Protein AF-A0A6A5U238-F1 (afdb_monomer_lite)

Radius of gyration: 34.58 Å; chains: 1; bounding box: 84×67×89 Å

Secondary structure (DSSP, 8-state):
--PPP------TTPPPHHHHHHHHHHHHHHHHHHHHHHHHHHHHT-SSSPPPHHHHHHHHHHHHHHHHHHHHHHHT-HHHHHHHHH----PPTT---S-TTTHHHHHHHT--SPPHHHHHHHHHHHHHHTTTS---GGG-----------------------S-------S---HHHHHHHHHHHHHHHHHHHHHHHHHHS-----------------------------------------HHHHHHHHHH----PPP------

Structure (mmCIF, N/CA/C/O backbone):
data_AF-A0A6A5U238-F1
#
_entry.id   AF-A0A6A5U238-F1
#
loop_
_atom_site.group_PDB
_atom_site.id
_atom_site.type_symbol
_atom_site.label_atom_id
_atom_site.label_alt_id
_atom_site.label_comp_id
_atom_site.label_asym_id
_atom_site.label_entity_id
_atom_site.label_seq_id
_atom_site.pdbx_PDB_ins_code
_atom_site.Cartn_x
_atom_site.Cartn_y
_atom_site.Cartn_z
_atom_site.occupancy
_atom_site.B_iso_or_equiv
_atom_site.auth_seq_id
_atom_site.auth_comp_id
_atom_site.auth_asym_id
_atom_site.auth_atom_id
_atom_site.pdbx_PDB_model_num
ATOM 1 N N . MET A 1 1 ? 6.730 37.468 -34.279 1.00 42.28 1 MET A N 1
ATOM 2 C CA . MET A 1 1 ? 5.695 36.452 -34.565 1.00 42.28 1 MET A CA 1
ATOM 3 C C . MET A 1 1 ? 6.322 35.083 -34.353 1.00 42.28 1 MET A C 1
ATOM 5 O O . MET A 1 1 ? 6.936 34.556 -35.268 1.00 42.28 1 MET A O 1
ATOM 9 N N . ASN A 1 2 ? 6.255 34.566 -33.124 1.00 46.12 2 ASN A N 1
ATOM 10 C CA . ASN A 1 2 ? 6.709 33.212 -32.808 1.00 46.12 2 ASN A CA 1
ATOM 11 C C . ASN A 1 2 ? 5.542 32.264 -33.075 1.00 46.12 2 ASN A C 1
ATOM 13 O O . ASN A 1 2 ? 4.503 32.379 -32.430 1.00 46.12 2 ASN A O 1
ATOM 17 N N . GLN A 1 3 ? 5.694 31.388 -34.065 1.00 48.47 3 GLN A N 1
ATOM 18 C CA . GLN A 1 3 ? 4.736 30.313 -34.294 1.00 48.47 3 GLN A CA 1
ATOM 19 C C . GLN A 1 3 ? 4.764 29.354 -33.093 1.00 48.47 3 GLN A C 1
ATOM 21 O O . GLN A 1 3 ? 5.858 29.010 -32.634 1.00 48.47 3 GLN A O 1
ATOM 26 N N . PRO A 1 4 ? 3.605 28.908 -32.580 1.00 53.59 4 PRO A N 1
ATOM 27 C CA . PRO A 1 4 ? 3.567 27.829 -31.607 1.00 53.59 4 PRO A CA 1
ATOM 28 C C . PRO A 1 4 ? 4.095 26.558 -32.277 1.00 53.59 4 PRO A C 1
ATOM 30 O O . PRO A 1 4 ? 3.597 26.137 -33.323 1.00 53.59 4 PRO A O 1
ATOM 33 N N . GLN A 1 5 ? 5.150 25.986 -31.696 1.00 47.56 5 GLN A N 1
ATOM 34 C CA . GLN A 1 5 ? 5.723 24.723 -32.136 1.00 47.56 5 GLN A CA 1
ATOM 35 C C . GLN A 1 5 ? 4.645 23.642 -32.146 1.00 47.56 5 GLN A C 1
ATOM 37 O O . GLN A 1 5 ? 3.995 23.351 -31.145 1.00 47.56 5 GLN A O 1
ATOM 42 N N . ASN A 1 6 ? 4.490 23.086 -33.339 1.00 47.25 6 ASN A N 1
ATOM 43 C CA . ASN A 1 6 ? 3.629 21.986 -33.711 1.00 47.25 6 ASN A CA 1
ATOM 44 C C . ASN A 1 6 ? 3.835 20.816 -32.732 1.00 47.25 6 ASN A C 1
ATOM 46 O O . ASN A 1 6 ? 4.906 20.203 -32.719 1.00 47.25 6 ASN A O 1
ATOM 50 N N . GLN A 1 7 ? 2.840 20.535 -31.884 1.00 51.38 7 GLN A N 1
ATOM 51 C CA . GLN A 1 7 ? 2.850 19.345 -31.039 1.00 51.38 7 GLN A CA 1
ATOM 52 C C . GLN A 1 7 ? 2.818 18.123 -31.954 1.00 51.38 7 GLN A C 1
ATOM 54 O O . GLN A 1 7 ? 1.838 17.868 -32.654 1.00 51.38 7 GLN A O 1
ATOM 59 N N . VAL A 1 8 ? 3.925 17.386 -31.971 1.00 50.47 8 VAL A N 1
ATOM 60 C CA . VAL A 1 8 ? 4.017 16.070 -32.596 1.00 50.47 8 VAL A CA 1
ATOM 61 C C . VAL A 1 8 ? 2.908 15.225 -31.978 1.00 50.47 8 VAL A C 1
ATOM 63 O O . VAL A 1 8 ? 2.943 14.953 -30.779 1.00 50.47 8 VAL A O 1
ATOM 66 N N . SER A 1 9 ? 1.891 14.877 -32.769 1.00 49.50 9 SER A N 1
ATOM 67 C CA . SER A 1 9 ? 0.864 13.927 -32.345 1.00 49.50 9 SER A CA 1
ATOM 68 C C . SER A 1 9 ? 1.577 12.646 -31.934 1.00 49.50 9 SER A C 1
ATOM 70 O O . SER A 1 9 ? 2.176 11.974 -32.776 1.00 49.50 9 SER A O 1
ATOM 72 N N . ALA A 1 10 ? 1.578 12.363 -30.631 1.00 49.25 10 ALA A N 1
ATOM 73 C CA . ALA A 1 10 ? 2.108 11.129 -30.085 1.00 49.25 10 ALA A CA 1
ATOM 74 C C . ALA A 1 10 ? 1.440 9.966 -30.825 1.00 49.25 10 ALA A C 1
ATOM 76 O O . ALA A 1 10 ? 0.214 9.932 -30.965 1.00 49.25 10 ALA A O 1
ATOM 77 N N . MET A 1 11 ? 2.243 9.042 -31.355 1.00 54.31 11 MET A N 1
ATOM 78 C CA . MET A 1 11 ? 1.698 7.811 -31.913 1.00 54.31 11 MET A CA 1
ATOM 79 C C . MET A 1 11 ? 0.857 7.123 -30.835 1.00 54.31 11 MET A C 1
ATOM 81 O O . MET A 1 11 ? 1.247 7.108 -29.667 1.00 54.31 11 MET A O 1
ATOM 85 N N . ALA A 1 12 ? -0.300 6.584 -31.224 1.00 50.88 12 ALA A N 1
ATOM 86 C CA . ALA A 1 12 ? -1.200 5.881 -30.320 1.00 50.88 12 ALA A CA 1
ATOM 87 C C . ALA A 1 12 ? -0.414 4.833 -29.509 1.00 50.88 12 ALA A C 1
ATOM 89 O O . ALA A 1 12 ? 0.090 3.861 -30.069 1.00 50.88 12 ALA A O 1
ATOM 90 N N . GLY A 1 13 ? -0.270 5.073 -28.202 1.00 65.31 13 GLY A N 1
ATOM 91 C CA . GLY A 1 13 ? 0.444 4.194 -27.272 1.00 65.31 13 GLY A CA 1
ATOM 92 C C . GLY A 1 13 ? 1.791 4.702 -26.745 1.00 65.31 13 GLY A C 1
ATOM 93 O O . GLY A 1 13 ? 2.364 4.028 -25.890 1.00 65.31 13 GLY A O 1
ATOM 94 N N . GLN A 1 14 ? 2.301 5.856 -27.191 1.00 76.94 14 GLN A N 1
ATOM 95 C CA . GLN A 1 14 ? 3.524 6.437 -26.629 1.00 76.94 14 GLN A CA 1
ATOM 96 C C . GLN A 1 14 ? 3.204 7.377 -25.460 1.00 76.94 14 GLN A C 1
ATOM 98 O O . GLN A 1 14 ? 2.502 8.370 -25.633 1.00 76.94 14 GLN A O 1
ATOM 103 N N . LEU A 1 15 ? 3.741 7.049 -24.282 1.00 83.69 15 LEU A N 1
ATOM 104 C CA . LEU A 1 15 ? 3.552 7.827 -23.058 1.00 83.69 15 LEU A CA 1
ATOM 105 C C . LEU A 1 15 ? 4.111 9.247 -23.212 1.00 83.69 15 LEU A C 1
ATOM 107 O O . LEU A 1 15 ? 5.228 9.439 -23.706 1.00 83.69 15 LEU A O 1
ATOM 111 N N . GLY A 1 16 ? 3.349 10.237 -22.758 1.00 90.00 16 GLY A N 1
ATOM 112 C CA . GLY A 1 16 ? 3.773 11.630 -22.707 1.00 90.00 16 GLY A CA 1
ATOM 113 C C . GLY A 1 16 ? 4.894 11.864 -21.681 1.00 90.00 16 GLY A C 1
ATOM 114 O O . GLY A 1 16 ? 5.069 11.085 -20.741 1.00 90.00 16 GLY A O 1
ATOM 115 N N . PRO A 1 17 ? 5.655 12.970 -21.792 1.00 92.44 17 PRO A N 1
ATOM 116 C CA . PRO A 1 17 ? 6.737 13.280 -20.851 1.00 92.44 17 PRO A CA 1
ATOM 117 C C . PRO A 1 17 ? 6.238 13.448 -19.406 1.00 92.44 17 PRO A C 1
ATOM 119 O O . PRO A 1 17 ? 6.949 13.105 -18.463 1.00 92.44 17 PRO A O 1
ATOM 122 N N . VAL A 1 18 ? 5.004 13.932 -19.233 1.00 91.69 18 VAL A N 1
ATOM 123 C CA . VAL A 1 18 ? 4.360 14.098 -17.921 1.00 91.69 18 VAL A CA 1
ATOM 124 C C . VAL A 1 18 ? 4.043 12.739 -17.290 1.00 91.69 18 VAL A C 1
ATOM 126 O O . VAL A 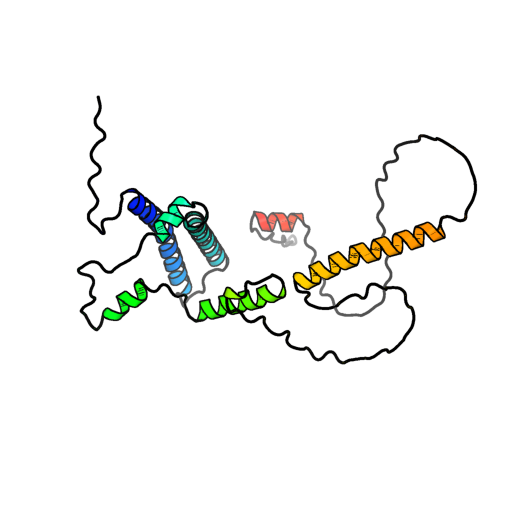1 18 ? 4.402 12.500 -16.141 1.00 91.69 18 VAL A O 1
ATOM 129 N N . GLU A 1 19 ? 3.459 11.818 -18.059 1.00 93.00 19 GLU A N 1
ATOM 130 C CA . GLU A 1 19 ? 3.158 10.446 -17.624 1.00 93.00 19 GLU A CA 1
ATOM 131 C C . GLU A 1 19 ? 4.432 9.692 -17.229 1.00 93.00 19 GLU A C 1
ATOM 133 O O . GLU A 1 19 ? 4.489 9.054 -16.179 1.00 93.00 19 GLU A O 1
ATOM 138 N N . ILE A 1 20 ? 5.494 9.818 -18.032 1.00 93.94 20 ILE A N 1
ATOM 139 C CA . ILE A 1 20 ? 6.802 9.216 -17.741 1.00 93.94 20 ILE A CA 1
ATOM 140 C C . ILE A 1 20 ? 7.392 9.791 -16.448 1.00 93.94 20 ILE A C 1
ATOM 142 O O . ILE A 1 20 ? 7.951 9.047 -15.640 1.00 93.94 20 ILE A O 1
ATOM 146 N N . SER A 1 21 ? 7.275 11.103 -16.234 1.00 94.88 21 SER A N 1
ATOM 147 C CA . SER A 1 21 ? 7.730 11.751 -15.001 1.00 94.88 21 SER A CA 1
ATOM 148 C C . SER A 1 21 ? 6.978 11.220 -13.776 1.00 94.88 21 SER A C 1
ATOM 150 O O . SER A 1 21 ? 7.610 10.822 -12.796 1.00 94.88 21 SER A O 1
ATOM 152 N N . ALA A 1 22 ? 5.648 11.113 -13.859 1.00 94.25 22 ALA A N 1
ATOM 153 C CA . ALA A 1 22 ? 4.812 10.562 -12.793 1.00 94.25 22 ALA A CA 1
ATOM 154 C C . ALA A 1 22 ? 5.166 9.095 -12.481 1.00 94.25 22 ALA A C 1
ATOM 156 O O . ALA A 1 22 ? 5.361 8.730 -11.320 1.00 94.25 22 ALA A O 1
ATOM 157 N N . LEU A 1 23 ? 5.351 8.259 -13.510 1.00 93.88 23 LEU A N 1
ATOM 158 C CA . LEU A 1 23 ? 5.793 6.869 -13.345 1.00 93.88 23 LEU A CA 1
ATOM 159 C C . LEU A 1 23 ? 7.188 6.769 -12.712 1.00 93.88 23 LEU A C 1
ATOM 161 O O . LEU A 1 23 ? 7.422 5.907 -11.865 1.00 93.88 23 LEU A O 1
ATOM 165 N N . ASN A 1 24 ? 8.118 7.654 -13.079 1.00 95.44 24 ASN A N 1
ATOM 166 C CA . ASN A 1 24 ? 9.446 7.698 -12.466 1.00 95.44 24 ASN A CA 1
ATOM 167 C C . ASN A 1 24 ? 9.399 8.164 -11.004 1.00 95.44 24 ASN A C 1
ATOM 169 O O . ASN A 1 24 ? 10.155 7.641 -10.185 1.00 95.44 24 ASN A O 1
ATOM 173 N N . ALA A 1 25 ? 8.502 9.091 -10.660 1.00 94.69 25 ALA A N 1
ATOM 174 C CA . ALA A 1 25 ? 8.269 9.510 -9.279 1.00 94.69 25 ALA A CA 1
ATOM 175 C C . ALA A 1 25 ? 7.698 8.367 -8.423 1.00 94.69 25 ALA A C 1
ATOM 177 O O .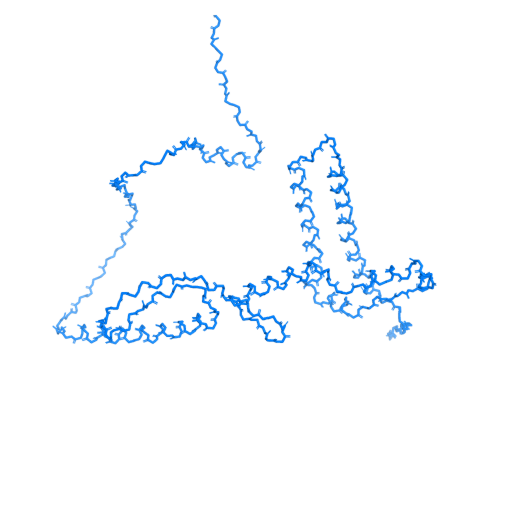 ALA A 1 25 ? 8.125 8.171 -7.286 1.00 94.69 25 ALA A O 1
ATOM 178 N N . LEU A 1 26 ? 6.791 7.558 -8.978 1.00 95.00 26 LEU A N 1
ATOM 179 C CA . LEU A 1 26 ? 6.298 6.358 -8.303 1.00 95.00 26 LEU A CA 1
ATOM 180 C C . LEU A 1 26 ? 7.413 5.312 -8.145 1.00 95.00 26 LEU A C 1
ATOM 182 O O . LEU A 1 26 ? 7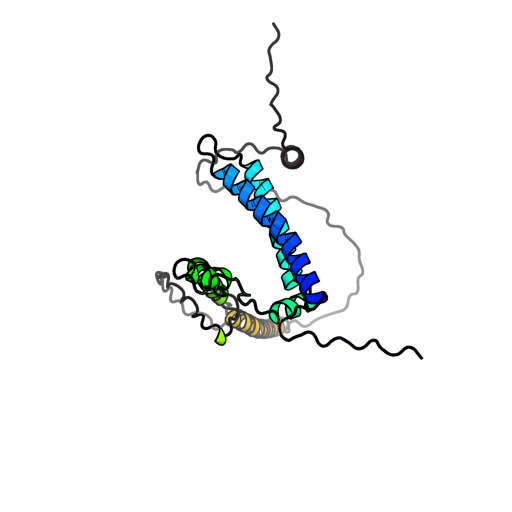.629 4.774 -7.057 1.00 95.00 26 LEU A O 1
ATOM 186 N N . ARG A 1 27 ? 8.183 5.063 -9.210 1.00 95.75 27 ARG A N 1
ATOM 187 C CA . ARG A 1 27 ? 9.309 4.118 -9.201 1.00 95.75 27 ARG A CA 1
ATOM 188 C C . ARG A 1 27 ? 10.371 4.482 -8.163 1.00 95.75 27 ARG A C 1
ATOM 190 O O . ARG A 1 27 ? 10.878 3.588 -7.485 1.00 95.75 27 ARG A O 1
ATOM 197 N N . SER A 1 28 ? 10.721 5.762 -8.036 1.00 96.56 28 SER A N 1
ATOM 198 C CA . SER A 1 28 ? 11.746 6.220 -7.089 1.00 96.56 28 SER A CA 1
ATOM 199 C C . SER A 1 28 ? 11.345 6.001 -5.628 1.00 96.56 28 SER A C 1
ATOM 201 O O . SER A 1 28 ? 12.226 5.823 -4.790 1.00 96.56 28 SER A O 1
ATOM 203 N N . LYS A 1 29 ? 10.040 5.935 -5.332 1.00 94.94 29 LYS A N 1
ATOM 204 C CA . LYS A 1 29 ? 9.501 5.603 -4.004 1.00 94.94 29 LYS A CA 1
ATOM 205 C C . LYS A 1 29 ? 9.331 4.097 -3.779 1.00 94.94 29 LYS A C 1
ATOM 207 O O . LYS A 1 29 ? 9.594 3.617 -2.679 1.00 94.94 29 LYS A O 1
ATOM 212 N N . LEU A 1 30 ? 8.948 3.341 -4.812 1.00 96.44 30 LEU A N 1
ATOM 213 C CA . LEU A 1 30 ? 8.779 1.883 -4.725 1.00 96.44 30 LEU A CA 1
ATOM 214 C C . LEU A 1 30 ? 10.106 1.133 -4.547 1.00 96.44 30 LEU A C 1
ATOM 216 O O . LEU A 1 30 ? 10.164 0.159 -3.801 1.00 96.44 30 LEU A O 1
ATOM 220 N N . LEU A 1 31 ? 11.182 1.569 -5.208 1.00 96.50 31 LEU A N 1
ATOM 221 C CA . LEU A 1 31 ? 12.471 0.867 -5.147 1.00 96.50 31 LEU A CA 1
ATOM 222 C C . LEU A 1 31 ? 13.059 0.784 -3.722 1.00 96.50 31 LEU A C 1
ATOM 224 O O . LEU A 1 31 ? 13.423 -0.321 -3.310 1.00 96.50 31 LEU A O 1
ATOM 228 N N . PRO A 1 32 ? 13.124 1.881 -2.939 1.00 96.69 32 PRO A N 1
ATOM 229 C CA . PRO A 1 32 ? 13.537 1.816 -1.539 1.00 96.69 32 PRO A CA 1
ATOM 230 C C . PRO A 1 32 ? 12.677 0.873 -0.695 1.00 96.69 32 PRO A C 1
ATOM 232 O O . PRO A 1 32 ? 13.214 0.156 0.145 1.00 96.69 32 PRO A O 1
ATOM 235 N N . LEU A 1 33 ? 11.360 0.833 -0.936 1.00 97.38 33 LEU A N 1
ATOM 236 C CA . LEU A 1 33 ? 10.447 -0.051 -0.208 1.00 97.38 33 LEU A CA 1
ATOM 237 C C . LEU A 1 33 ? 10.774 -1.524 -0.472 1.00 97.38 33 LEU A C 1
ATOM 239 O O . LEU A 1 33 ? 10.913 -2.299 0.471 1.00 97.38 33 LEU A O 1
ATOM 243 N N . VAL A 1 34 ? 10.966 -1.901 -1.739 1.00 97.00 34 VAL A N 1
ATOM 244 C CA . VAL A 1 34 ? 11.342 -3.274 -2.117 1.00 97.00 34 VAL A CA 1
ATOM 245 C C . VAL A 1 34 ? 12.677 -3.673 -1.490 1.00 97.00 34 VAL A C 1
ATOM 247 O O . VAL A 1 34 ? 12.805 -4.779 -0.959 1.00 97.00 34 VAL A O 1
ATOM 250 N N . TYR A 1 35 ? 13.664 -2.775 -1.514 1.00 97.06 35 TYR A N 1
ATOM 251 C CA . TYR A 1 35 ? 14.960 -3.017 -0.882 1.00 97.06 35 TYR A CA 1
ATOM 252 C C . TYR A 1 35 ? 14.824 -3.235 0.631 1.00 97.06 35 TYR A C 1
ATOM 254 O O . TYR A 1 35 ? 15.370 -4.199 1.168 1.00 97.06 35 TYR A O 1
ATOM 262 N N . GLN A 1 36 ? 14.046 -2.389 1.309 1.00 96.56 36 GLN A N 1
ATOM 263 C CA . GLN A 1 36 ? 13.833 -2.482 2.750 1.00 96.56 36 GLN A CA 1
ATOM 264 C C . GLN A 1 36 ? 13.099 -3.771 3.145 1.00 96.56 36 GLN A C 1
ATOM 266 O O . GLN A 1 36 ? 13.501 -4.435 4.101 1.00 96.56 36 GLN A O 1
ATOM 271 N N . LEU A 1 37 ? 12.073 -4.168 2.385 1.00 96.81 37 LEU A N 1
ATOM 272 C CA . LEU A 1 37 ? 11.351 -5.425 2.598 1.00 96.81 37 LEU A CA 1
ATOM 273 C C . LEU A 1 37 ? 12.248 -6.645 2.370 1.00 96.81 37 LEU A C 1
ATOM 275 O O . LEU A 1 37 ? 12.223 -7.579 3.166 1.00 96.81 37 LEU A O 1
ATOM 279 N N . SER A 1 38 ? 13.088 -6.611 1.334 1.00 96.44 38 SER A N 1
ATOM 280 C CA . SER A 1 38 ? 14.051 -7.682 1.051 1.00 96.44 38 SER A CA 1
ATOM 281 C C . SER A 1 38 ? 15.079 -7.813 2.178 1.00 96.44 38 SER A C 1
ATOM 283 O O . SER A 1 38 ? 15.422 -8.921 2.589 1.00 96.44 38 SER A O 1
ATOM 285 N N . ASN A 1 39 ? 15.546 -6.687 2.725 1.00 94.94 39 ASN A N 1
ATOM 286 C CA . ASN A 1 39 ? 16.446 -6.692 3.873 1.00 94.94 39 ASN A CA 1
ATOM 287 C C . ASN A 1 39 ? 15.769 -7.274 5.125 1.00 94.94 39 ASN A C 1
ATOM 289 O O . ASN A 1 39 ? 16.332 -8.159 5.763 1.00 94.94 39 ASN A O 1
ATOM 293 N N . MET A 1 40 ? 14.537 -6.852 5.435 1.00 94.62 40 MET A N 1
ATOM 294 C CA . MET A 1 40 ? 13.761 -7.418 6.546 1.00 94.62 40 MET A CA 1
ATOM 295 C C . MET A 1 40 ? 13.528 -8.921 6.380 1.00 94.62 40 MET A C 1
ATOM 297 O O . MET A 1 40 ? 13.682 -9.678 7.336 1.00 94.62 40 MET A O 1
ATOM 301 N N . GLN A 1 41 ? 13.187 -9.368 5.171 1.00 95.00 41 GLN A N 1
ATOM 302 C CA . GLN A 1 41 ? 13.007 -10.783 4.870 1.00 95.00 41 GLN A CA 1
ATOM 303 C C . GLN A 1 41 ? 14.295 -11.570 5.129 1.00 95.00 41 GLN A C 1
ATOM 305 O O . GLN A 1 41 ? 14.243 -12.615 5.772 1.00 95.00 41 GLN A O 1
ATOM 310 N N . ASN A 1 42 ? 15.446 -11.060 4.684 1.00 93.81 42 ASN A N 1
ATOM 311 C CA . ASN A 1 42 ? 16.741 -11.701 4.915 1.00 93.81 42 ASN A CA 1
ATOM 312 C C . ASN A 1 42 ? 17.113 -11.748 6.406 1.00 93.81 42 ASN A C 1
ATOM 314 O O . ASN A 1 42 ? 17.643 -12.757 6.869 1.00 93.81 42 ASN A O 1
ATOM 318 N N . GLU A 1 43 ? 16.810 -10.693 7.169 1.00 93.19 43 GLU A N 1
ATOM 319 C CA . GLU A 1 43 ? 17.016 -10.667 8.623 1.00 93.19 43 GLU A CA 1
ATOM 320 C C . GLU A 1 43 ? 16.132 -11.694 9.348 1.00 93.19 43 GLU A C 1
ATOM 322 O O . GLU A 1 43 ? 16.604 -12.388 10.248 1.00 93.19 43 GLU A O 1
ATOM 327 N N . MET A 1 44 ? 14.868 -11.829 8.937 1.00 92.44 44 MET A N 1
ATOM 328 C CA . MET A 1 44 ? 13.915 -12.782 9.520 1.00 92.44 44 MET A CA 1
ATOM 329 C C . MET A 1 44 ? 14.157 -14.229 9.080 1.00 92.44 44 MET A C 1
ATOM 331 O O . MET A 1 44 ? 13.835 -15.154 9.821 1.00 92.44 44 MET A O 1
ATOM 335 N N . ALA A 1 45 ? 14.724 -14.443 7.892 1.00 93.88 45 ALA A N 1
ATOM 336 C CA . ALA A 1 45 ? 15.006 -15.773 7.359 1.00 93.88 45 ALA A CA 1
ATOM 337 C C . ALA A 1 45 ? 16.178 -16.472 8.065 1.00 93.88 45 ALA A C 1
ATOM 339 O O . ALA A 1 45 ? 16.388 -17.663 7.841 1.00 93.88 45 ALA A O 1
ATOM 340 N N . ASN A 1 46 ? 16.950 -15.764 8.898 1.00 92.25 46 ASN A N 1
ATOM 341 C CA . ASN A 1 46 ? 18.076 -16.346 9.617 1.00 92.25 46 ASN A CA 1
ATOM 342 C C . ASN A 1 46 ? 17.588 -17.288 10.741 1.00 92.25 46 ASN A C 1
ATOM 344 O O . ASN A 1 46 ? 17.061 -16.816 11.750 1.00 92.25 46 ASN A O 1
ATOM 348 N N . PRO A 1 47 ? 17.809 -18.613 10.634 1.00 88.56 47 PRO A N 1
ATOM 349 C CA . PRO A 1 47 ? 17.315 -19.570 11.623 1.00 88.56 47 PRO A CA 1
ATOM 350 C C . PRO A 1 47 ? 18.165 -19.605 12.903 1.00 88.56 47 PRO A C 1
ATOM 352 O O . PRO A 1 47 ? 17.753 -20.198 13.896 1.00 88.56 47 PRO A O 1
ATOM 355 N N . VAL A 1 48 ? 19.370 -19.022 12.885 1.00 93.31 48 VAL A N 1
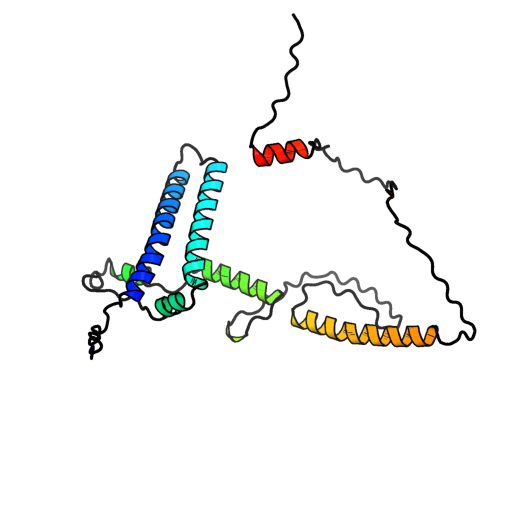ATOM 356 C CA . VAL A 1 48 ? 20.356 -19.158 13.972 1.00 93.31 48 VAL A CA 1
ATOM 357 C C . VAL A 1 48 ? 20.081 -18.182 15.111 1.00 93.31 48 VAL A C 1
ATOM 359 O O . VAL A 1 48 ? 20.329 -18.495 16.275 1.00 93.31 48 VAL A O 1
ATOM 362 N N . LYS A 1 49 ? 19.578 -16.989 14.791 1.00 89.81 49 LYS A N 1
ATOM 363 C CA . LYS A 1 49 ? 19.261 -15.968 15.785 1.00 89.81 49 LYS A CA 1
ATOM 364 C C . LYS A 1 49 ? 18.064 -15.153 15.302 1.00 89.81 49 LYS A C 1
ATOM 366 O O . LYS A 1 49 ? 18.181 -14.532 14.246 1.00 89.81 49 LYS A O 1
ATOM 371 N N . PRO A 1 50 ? 16.957 -15.114 16.065 1.00 90.06 50 PRO A N 1
ATOM 372 C CA . PRO A 1 50 ? 15.836 -14.260 15.712 1.00 90.06 50 PRO A CA 1
ATOM 373 C C . PRO A 1 50 ? 16.283 -12.789 15.691 1.00 90.06 50 PRO A C 1
ATOM 375 O O . PRO A 1 50 ? 17.161 -12.404 16.478 1.00 90.06 50 PRO A O 1
ATOM 378 N N . PRO A 1 51 ? 15.708 -11.965 14.801 1.00 91.62 51 PRO A N 1
ATOM 379 C CA . PRO A 1 51 ? 16.025 -10.548 14.744 1.00 91.62 51 PRO A CA 1
ATOM 380 C C . PRO A 1 51 ? 15.700 -9.862 16.072 1.00 91.62 51 PRO A C 1
ATOM 382 O O . PRO A 1 51 ? 14.747 -10.212 16.769 1.00 91.62 51 PRO A O 1
ATOM 385 N N . ASP A 1 52 ? 16.523 -8.879 16.426 1.00 94.25 52 ASP A N 1
ATOM 386 C CA . ASP A 1 52 ? 16.322 -8.095 17.637 1.00 94.25 52 ASP A CA 1
ATOM 387 C C . ASP A 1 52 ? 15.066 -7.223 17.504 1.00 94.25 52 ASP A C 1
ATOM 389 O O . ASP A 1 52 ? 14.854 -6.589 16.466 1.00 94.25 52 ASP A O 1
ATOM 393 N N . TRP A 1 53 ? 14.241 -7.166 18.550 1.00 93.38 53 TRP A N 1
ATOM 394 C CA . TRP A 1 53 ? 12.954 -6.464 18.507 1.00 93.38 53 TRP A CA 1
ATOM 395 C C . TRP A 1 53 ? 13.096 -4.971 18.141 1.00 93.38 53 TRP A C 1
ATOM 397 O O . TRP A 1 53 ? 12.424 -4.525 17.207 1.00 93.38 53 TRP A O 1
ATOM 407 N N . PRO A 1 54 ? 14.018 -4.197 18.750 1.00 95.94 54 PRO A N 1
ATOM 408 C CA . PRO A 1 54 ? 14.343 -2.843 18.299 1.00 95.94 54 PRO A CA 1
ATOM 409 C C . PRO A 1 54 ? 14.751 -2.731 16.822 1.00 95.94 54 PRO A C 1
ATOM 411 O O . PRO A 1 54 ? 14.498 -1.705 16.188 1.00 95.94 54 PRO A O 1
ATOM 414 N N . SER A 1 55 ? 15.388 -3.757 16.244 1.00 93.25 55 SER A N 1
ATOM 415 C CA . SER A 1 55 ? 15.709 -3.775 14.809 1.00 93.25 55 SER A CA 1
ATOM 416 C C . SER A 1 55 ? 14.439 -3.864 13.968 1.00 93.25 55 SER A C 1
ATOM 418 O O . SER A 1 55 ? 14.239 -3.038 13.078 1.00 93.25 55 SER A O 1
ATOM 420 N N . ILE A 1 56 ? 13.546 -4.796 14.319 1.00 94.75 56 ILE A N 1
ATOM 421 C CA . ILE A 1 56 ? 12.244 -4.986 13.662 1.00 94.75 56 ILE A CA 1
ATOM 422 C C . ILE A 1 56 ? 11.405 -3.710 13.752 1.00 94.75 56 ILE A C 1
ATOM 424 O O . ILE A 1 56 ? 10.814 -3.278 12.765 1.00 94.75 56 ILE A O 1
ATOM 428 N N . GLN A 1 57 ? 11.367 -3.067 14.920 1.00 96.00 57 GLN A N 1
ATOM 429 C CA . GLN A 1 57 ? 10.605 -1.836 15.108 1.00 96.00 57 GLN A CA 1
ATOM 430 C C . GLN A 1 57 ? 11.116 -0.708 14.201 1.00 96.00 57 GLN A C 1
ATOM 432 O O . GLN A 1 57 ? 10.318 -0.030 13.553 1.00 96.00 57 GLN A O 1
ATOM 437 N N . ARG A 1 58 ? 12.440 -0.517 14.113 1.00 96.19 58 ARG A N 1
ATOM 438 C CA . ARG A 1 58 ? 13.040 0.512 13.247 1.00 96.19 58 ARG A CA 1
ATOM 439 C C . ARG A 1 58 ? 12.807 0.228 11.768 1.00 96.19 58 ARG A C 1
ATOM 441 O O . ARG A 1 58 ? 12.456 1.144 11.024 1.00 96.19 58 ARG A O 1
ATOM 448 N N . SER A 1 59 ? 12.979 -1.020 11.341 1.00 95.62 59 SER A N 1
ATOM 449 C CA . SER A 1 59 ? 12.762 -1.401 9.946 1.00 95.62 59 SER A CA 1
ATOM 450 C C . SER A 1 59 ? 11.290 -1.259 9.550 1.00 95.62 59 SER A C 1
ATOM 452 O O . SER A 1 59 ? 11.004 -0.681 8.503 1.00 95.62 59 SER A O 1
ATOM 454 N N . THR A 1 60 ? 10.364 -1.645 10.431 1.00 96.81 60 THR A N 1
ATOM 455 C CA . THR A 1 60 ? 8.915 -1.464 10.246 1.00 96.81 60 THR A CA 1
ATOM 456 C C . THR A 1 60 ? 8.527 0.016 10.188 1.00 96.81 60 THR A C 1
ATOM 458 O O . THR A 1 60 ? 7.776 0.422 9.306 1.00 96.81 60 THR A O 1
ATOM 461 N N . ALA A 1 61 ? 9.069 0.862 11.071 1.00 97.06 61 ALA A N 1
ATOM 462 C CA . ALA A 1 61 ? 8.816 2.305 11.039 1.00 97.06 61 ALA A CA 1
ATOM 463 C C . ALA A 1 61 ? 9.312 2.960 9.734 1.00 97.06 61 ALA A C 1
ATOM 465 O O . ALA A 1 61 ? 8.652 3.848 9.183 1.00 97.06 61 ALA A O 1
ATOM 466 N N . SER A 1 62 ? 10.447 2.491 9.205 1.00 96.50 62 SER A N 1
ATOM 467 C CA . SER A 1 62 ? 10.960 2.924 7.903 1.00 96.50 62 SER A CA 1
ATOM 468 C C . SER A 1 62 ? 10.035 2.500 6.758 1.00 96.50 62 SER A C 1
ATOM 470 O O . SER A 1 62 ? 9.705 3.330 5.911 1.00 96.50 62 SER A O 1
ATOM 472 N N . VAL A 1 63 ? 9.551 1.253 6.769 1.00 97.31 63 VAL A N 1
ATOM 473 C CA . VAL A 1 63 ? 8.561 0.753 5.800 1.00 97.31 63 VAL A CA 1
ATOM 474 C C . VAL A 1 63 ? 7.281 1.585 5.842 1.00 97.31 63 VAL A C 1
ATOM 476 O O . VAL A 1 63 ? 6.828 2.034 4.794 1.00 97.31 63 VAL A O 1
ATOM 479 N N . ASN A 1 64 ? 6.749 1.874 7.031 1.00 97.19 64 ASN A N 1
ATOM 480 C CA . ASN A 1 64 ? 5.553 2.707 7.181 1.00 97.19 64 ASN A CA 1
ATOM 481 C C . ASN A 1 64 ? 5.754 4.097 6.574 1.00 97.19 64 ASN A C 1
ATOM 483 O O . ASN A 1 64 ? 4.916 4.555 5.807 1.00 97.19 64 ASN A O 1
ATOM 487 N N . THR A 1 65 ? 6.897 4.736 6.834 1.00 97.50 65 THR A N 1
ATOM 488 C CA . THR A 1 65 ? 7.224 6.038 6.230 1.00 97.50 65 THR A CA 1
ATOM 489 C C . THR A 1 65 ? 7.225 5.977 4.697 1.00 97.50 65 THR A C 1
ATOM 491 O O . THR A 1 65 ? 6.722 6.887 4.035 1.00 97.50 65 THR A O 1
ATOM 494 N N . LEU A 1 66 ? 7.769 4.904 4.113 1.00 97.12 66 LEU A N 1
ATOM 495 C CA . LEU A 1 66 ? 7.794 4.709 2.661 1.00 97.12 66 LEU A CA 1
ATOM 496 C C . LEU A 1 66 ? 6.395 4.447 2.089 1.00 97.12 66 LEU A C 1
ATOM 498 O O . LEU A 1 66 ? 6.052 5.033 1.064 1.00 97.12 66 LEU A O 1
ATOM 502 N N . ILE A 1 67 ? 5.581 3.628 2.761 1.00 97.00 67 ILE A N 1
ATOM 503 C CA . ILE A 1 67 ? 4.188 3.361 2.375 1.00 97.00 67 ILE A CA 1
ATOM 504 C C . ILE A 1 67 ? 3.382 4.659 2.397 1.00 97.00 67 ILE A C 1
ATOM 506 O O . ILE A 1 67 ? 2.759 4.994 1.393 1.00 97.00 67 ILE A O 1
ATOM 510 N N . THR A 1 68 ? 3.463 5.440 3.477 1.00 96.38 68 THR A N 1
ATOM 511 C CA . THR A 1 68 ? 2.789 6.741 3.568 1.00 96.38 68 THR A CA 1
ATOM 512 C C . THR A 1 68 ? 3.246 7.677 2.451 1.00 96.38 68 THR A C 1
ATOM 514 O O . THR A 1 68 ? 2.424 8.333 1.830 1.00 96.38 68 THR A O 1
ATOM 517 N N . SER A 1 69 ? 4.541 7.706 2.125 1.00 95.75 69 SER A N 1
ATOM 518 C CA . SER A 1 69 ? 5.080 8.528 1.030 1.00 95.75 69 SER A CA 1
ATOM 519 C C . SER A 1 69 ? 4.559 8.126 -0.357 1.00 95.75 69 SER A C 1
ATOM 521 O O . SER A 1 69 ? 4.464 8.968 -1.255 1.00 95.75 69 SER A O 1
ATOM 523 N N . ILE A 1 70 ? 4.265 6.840 -0.563 1.00 95.62 70 ILE A N 1
ATOM 524 C CA . ILE A 1 70 ? 3.629 6.343 -1.788 1.00 95.62 70 ILE A CA 1
ATOM 525 C C . ILE A 1 70 ? 2.149 6.714 -1.783 1.00 95.62 70 ILE A C 1
ATOM 527 O O . ILE A 1 70 ? 1.657 7.210 -2.791 1.00 95.62 70 ILE A O 1
ATOM 531 N N . GLN A 1 71 ? 1.464 6.523 -0.654 1.00 95.06 71 GLN A N 1
ATOM 532 C CA . GLN A 1 71 ? 0.059 6.876 -0.504 1.00 95.06 71 GLN A CA 1
ATOM 533 C C . GLN A 1 71 ? -0.164 8.359 -0.801 1.00 95.06 71 GLN A C 1
ATOM 535 O O . GLN A 1 71 ? -0.961 8.662 -1.676 1.00 95.06 71 GLN A O 1
ATOM 540 N N . THR A 1 72 ? 0.617 9.259 -0.200 1.00 94.75 72 THR A N 1
ATOM 541 C CA . THR A 1 72 ? 0.504 10.704 -0.453 1.00 94.75 72 THR A CA 1
ATOM 542 C C . THR A 1 72 ? 0.712 11.056 -1.927 1.00 94.75 72 THR A C 1
ATOM 544 O O . THR A 1 72 ? -0.015 11.876 -2.473 1.00 94.75 72 THR A O 1
ATOM 547 N N . LEU A 1 73 ? 1.642 10.391 -2.627 1.00 93.44 73 LEU A N 1
ATOM 548 C CA . LEU A 1 73 ? 1.822 10.595 -4.072 1.00 93.44 73 LEU A CA 1
ATOM 549 C C . LEU A 1 73 ? 0.595 10.147 -4.890 1.00 93.44 73 LEU A C 1
ATOM 551 O O . LEU A 1 73 ? 0.308 10.741 -5.930 1.00 93.44 73 LEU A O 1
ATOM 555 N N . LEU A 1 74 ? -0.074 9.078 -4.453 1.00 93.44 74 LEU A N 1
ATOM 556 C CA . LEU A 1 74 ? -1.217 8.480 -5.142 1.00 93.44 74 LEU A CA 1
ATOM 557 C C . LEU A 1 74 ? -2.558 9.136 -4.790 1.00 93.44 74 LEU A C 1
ATOM 559 O O . LEU A 1 74 ? -3.485 8.994 -5.578 1.00 93.44 74 LEU A O 1
ATOM 563 N N . THR A 1 75 ? -2.684 9.789 -3.630 1.00 93.25 75 THR A N 1
ATOM 564 C CA . THR A 1 75 ? -3.959 10.342 -3.141 1.00 93.25 75 THR A CA 1
ATOM 565 C C . THR A 1 75 ? -4.002 11.861 -3.082 1.00 93.25 75 THR A C 1
ATOM 567 O O . THR A 1 75 ? -5.065 12.430 -3.312 1.00 93.25 75 THR A O 1
ATOM 570 N N . ASP A 1 76 ? -2.888 12.526 -2.766 1.00 91.38 76 ASP A N 1
ATOM 571 C CA . ASP A 1 76 ? -2.928 13.950 -2.403 1.00 91.38 76 ASP A CA 1
ATOM 572 C C . ASP A 1 76 ? -2.879 14.864 -3.630 1.00 91.38 76 ASP A C 1
ATOM 574 O O . ASP A 1 76 ? -3.376 15.989 -3.586 1.00 91.38 76 ASP A O 1
ATOM 578 N N . ASP A 1 77 ? -2.305 14.384 -4.736 1.00 89.88 77 ASP A N 1
ATOM 579 C CA . ASP A 1 77 ? -2.273 15.112 -6.000 1.00 89.88 77 ASP A CA 1
ATOM 580 C C . ASP A 1 77 ? -3.369 14.583 -6.957 1.00 89.88 77 ASP A C 1
ATOM 582 O O . ASP A 1 77 ? -3.290 13.463 -7.484 1.00 89.88 77 ASP A O 1
ATOM 586 N N . PRO A 1 78 ? -4.437 15.365 -7.202 1.00 90.81 78 PRO A N 1
ATOM 587 C CA . PRO A 1 78 ? -5.518 14.946 -8.084 1.00 90.81 78 PRO A CA 1
ATOM 588 C C . PRO A 1 78 ? -5.077 14.865 -9.552 1.00 90.81 78 PRO A C 1
ATOM 590 O O . PRO A 1 78 ? -5.725 14.168 -10.337 1.00 90.81 78 PRO A O 1
ATOM 593 N N . GLU A 1 79 ? -4.011 15.561 -9.958 1.00 89.81 79 GLU A N 1
ATOM 594 C CA . GLU A 1 79 ? -3.495 15.493 -11.327 1.00 89.81 79 GLU A CA 1
ATOM 595 C C . GLU A 1 79 ? -2.742 14.184 -11.565 1.00 89.81 79 GLU A C 1
ATOM 597 O O . GLU A 1 79 ? -3.033 13.488 -12.541 1.00 89.81 79 GLU A O 1
ATOM 602 N N . THR A 1 80 ? -1.850 13.783 -10.652 1.00 90.12 80 THR A N 1
ATOM 603 C CA . THR A 1 80 ? -1.166 12.478 -10.737 1.00 90.12 80 THR A CA 1
ATOM 604 C C . THR A 1 80 ? -2.157 11.324 -10.677 1.00 90.12 80 THR A C 1
ATOM 606 O O . THR A 1 80 ? -2.030 10.373 -11.446 1.00 90.12 80 THR A O 1
ATOM 609 N N . THR A 1 81 ? -3.188 11.426 -9.836 1.00 91.62 81 THR A N 1
ATOM 610 C CA . THR A 1 81 ? -4.248 10.414 -9.735 1.00 91.62 81 THR A CA 1
ATOM 611 C C . THR A 1 81 ? -4.975 10.236 -11.067 1.00 91.62 81 THR A C 1
ATOM 613 O O . THR A 1 81 ? -5.158 9.111 -11.535 1.00 91.62 81 THR A O 1
ATOM 616 N N . LYS A 1 82 ? -5.349 11.342 -11.728 1.00 93.19 82 LYS A N 1
ATOM 617 C CA . LYS A 1 82 ? -5.983 11.307 -13.056 1.00 93.19 82 LYS A CA 1
ATOM 618 C C . LYS A 1 82 ? -5.062 10.711 -14.114 1.00 93.19 82 LYS A C 1
ATOM 620 O O . LYS A 1 82 ? -5.534 9.943 -14.948 1.00 93.19 82 LYS A O 1
ATOM 625 N N . ILE A 1 83 ? -3.769 11.036 -14.059 1.00 92.69 83 ILE A N 1
ATOM 626 C CA . ILE A 1 83 ? -2.757 10.450 -14.940 1.00 92.69 83 ILE A CA 1
ATOM 627 C C . ILE A 1 83 ? -2.698 8.934 -14.730 1.00 92.69 83 ILE A C 1
ATOM 629 O O . ILE A 1 83 ? -2.820 8.180 -15.684 1.00 92.69 83 ILE A O 1
ATOM 633 N N . PHE A 1 84 ? -2.574 8.444 -13.496 1.00 92.12 84 PHE A N 1
ATOM 634 C CA . PHE A 1 84 ? -2.521 6.998 -13.257 1.00 92.12 84 PHE A CA 1
ATOM 635 C C . PHE A 1 84 ? -3.825 6.283 -13.627 1.00 92.12 84 PHE A C 1
ATOM 637 O O . PHE A 1 84 ? -3.773 5.157 -14.117 1.00 92.12 84 PHE A O 1
ATOM 644 N N . ALA A 1 85 ? -4.978 6.934 -13.457 1.00 91.38 85 ALA A N 1
ATOM 645 C CA . ALA A 1 85 ? -6.271 6.384 -13.852 1.00 91.38 85 ALA A CA 1
ATOM 646 C C . ALA A 1 85 ? -6.436 6.261 -15.379 1.00 91.38 85 ALA A C 1
ATOM 648 O O . ALA A 1 85 ? -7.089 5.325 -15.844 1.00 91.38 85 ALA A O 1
ATOM 649 N N . SER A 1 86 ? -5.848 7.174 -16.163 1.00 92.06 86 SER A N 1
ATOM 650 C CA . SER A 1 86 ? -5.887 7.113 -17.632 1.00 92.06 86 SER A CA 1
ATOM 651 C C . SER A 1 86 ? -4.880 6.122 -18.221 1.00 92.06 86 SER A C 1
ATOM 653 O O . SER A 1 86 ? -5.038 5.682 -19.361 1.00 92.06 86 SER A O 1
ATOM 655 N N . LEU A 1 87 ? -3.853 5.745 -17.456 1.00 89.94 87 LEU A N 1
ATOM 656 C CA . LEU A 1 87 ? -2.845 4.790 -17.889 1.00 89.94 87 LEU A CA 1
ATOM 657 C C . LEU A 1 87 ? -3.363 3.350 -17.797 1.00 89.94 87 LEU A C 1
ATOM 659 O O . LEU A 1 87 ? -3.867 2.881 -16.776 1.00 89.94 87 LEU A O 1
ATOM 663 N N . HIS A 1 88 ? -3.193 2.605 -18.887 1.00 88.50 88 HIS A N 1
ATOM 664 C CA . HIS A 1 88 ? -3.553 1.194 -18.957 1.00 88.50 88 HIS A CA 1
ATOM 665 C C . HIS A 1 88 ? -2.326 0.369 -19.341 1.00 88.50 88 HIS A C 1
ATOM 667 O O . HIS A 1 88 ? -1.838 0.496 -20.465 1.00 88.50 88 HIS A O 1
ATOM 673 N N . PRO A 1 89 ? -1.802 -0.470 -18.430 1.00 89.12 89 PRO A N 1
ATOM 674 C CA . PRO A 1 89 ? -0.666 -1.315 -18.750 1.00 89.12 89 PRO A CA 1
ATOM 675 C C . PRO A 1 89 ? -1.092 -2.423 -19.719 1.00 89.12 89 PRO A C 1
ATOM 677 O O . PRO A 1 89 ? -2.112 -3.084 -19.523 1.00 89.12 89 PRO A O 1
ATOM 680 N N . TYR A 1 90 ? -0.289 -2.635 -20.759 1.00 86.56 90 TYR A N 1
ATOM 681 C CA . TYR A 1 90 ? -0.449 -3.721 -21.722 1.00 86.56 90 TYR A CA 1
ATOM 682 C C . TYR A 1 90 ? 0.919 -4.352 -22.025 1.00 86.56 90 TYR A C 1
ATOM 684 O O . TYR A 1 90 ? 1.948 -3.677 -21.924 1.00 86.56 90 TYR A O 1
ATOM 692 N N . PRO A 1 91 ? 0.971 -5.648 -22.373 1.00 86.62 91 PRO A N 1
ATOM 693 C CA . PRO A 1 91 ? 2.225 -6.302 -22.723 1.00 86.62 91 PRO A CA 1
ATOM 694 C C . PRO A 1 91 ? 2.763 -5.746 -24.051 1.00 86.62 91 PRO A C 1
ATOM 696 O O . PRO A 1 91 ? 2.069 -5.757 -25.067 1.00 86.62 91 PRO A O 1
ATOM 699 N N . ILE A 1 92 ? 4.013 -5.276 -24.051 1.00 85.06 92 ILE A N 1
ATOM 700 C CA . ILE A 1 92 ? 4.714 -4.774 -25.2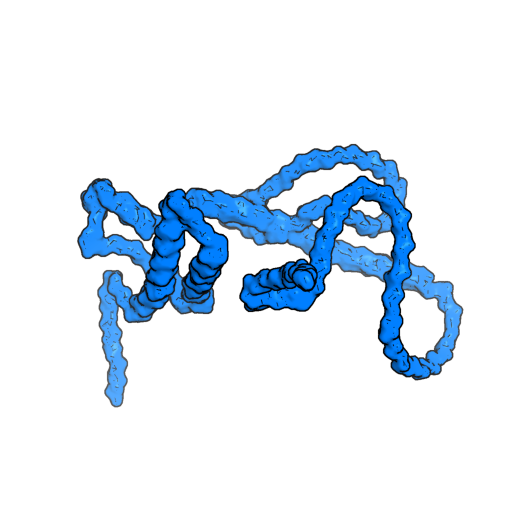44 1.00 85.06 92 ILE A CA 1
ATOM 701 C C . ILE A 1 92 ? 5.643 -5.875 -25.770 1.00 85.06 92 ILE A C 1
ATOM 703 O O . ILE A 1 92 ? 6.358 -6.503 -24.994 1.00 85.06 92 ILE A O 1
ATOM 707 N N . SER A 1 93 ? 5.667 -6.116 -27.084 1.00 83.56 93 SER A N 1
ATOM 708 C CA . SER A 1 93 ? 6.614 -7.063 -27.703 1.00 83.56 93 SER A CA 1
ATOM 709 C C . SER A 1 93 ? 8.067 -6.711 -27.325 1.00 83.56 93 SER A C 1
ATOM 711 O O . SER A 1 93 ? 8.428 -5.539 -27.445 1.00 83.56 93 SER A O 1
ATOM 713 N N . PRO A 1 94 ? 8.920 -7.656 -26.871 1.00 87.88 94 PRO A N 1
ATOM 714 C CA . PRO A 1 94 ? 8.802 -9.116 -26.944 1.00 87.88 94 PRO A CA 1
ATOM 715 C C . PRO A 1 94 ? 8.310 -9.783 -25.640 1.00 87.88 94 PRO A C 1
ATOM 717 O O . PRO A 1 94 ? 8.900 -10.763 -25.184 1.00 87.88 94 PRO A O 1
ATOM 720 N N . TYR A 1 95 ? 7.251 -9.269 -25.005 1.00 86.81 95 TYR A N 1
ATOM 721 C CA . TYR A 1 95 ? 6.652 -9.936 -23.843 1.00 86.81 95 TYR A CA 1
ATOM 722 C C . TYR A 1 95 ? 6.272 -11.396 -24.183 1.00 86.81 95 TYR A C 1
ATOM 724 O O . TYR A 1 95 ? 5.652 -11.618 -25.227 1.00 86.81 95 TYR A O 1
ATOM 732 N N . PRO A 1 96 ? 6.610 -12.393 -23.341 1.00 86.75 96 PRO A N 1
ATOM 733 C CA . PRO A 1 96 ? 6.481 -13.819 -23.660 1.00 86.75 96 PRO A CA 1
ATOM 734 C C . PRO A 1 96 ? 5.034 -14.325 -23.537 1.00 86.75 96 PRO A C 1
ATOM 736 O O . PRO A 1 96 ? 4.741 -15.252 -22.789 1.00 86.75 96 PRO A O 1
ATOM 739 N N . THR A 1 97 ? 4.096 -13.718 -24.264 1.00 82.81 97 THR A N 1
ATOM 740 C CA . THR A 1 97 ? 2.686 -14.139 -24.267 1.00 82.81 97 THR A CA 1
ATOM 741 C C . THR A 1 97 ? 2.465 -15.459 -25.004 1.00 82.81 97 THR A C 1
ATOM 743 O O . THR A 1 97 ? 1.489 -16.151 -24.731 1.00 82.81 97 THR A O 1
ATOM 746 N N . SER A 1 98 ? 3.357 -15.812 -25.934 1.00 84.38 98 SER A N 1
ATOM 747 C CA . SER A 1 98 ? 3.269 -17.034 -26.739 1.00 84.38 98 SER A CA 1
ATOM 748 C C . SER A 1 98 ? 3.841 -18.274 -26.055 1.00 84.38 98 SER A C 1
ATOM 750 O O . SER A 1 98 ? 3.559 -19.379 -26.514 1.00 84.38 98 SER A O 1
ATOM 752 N N . ASP A 1 99 ? 4.632 -18.118 -24.989 1.00 90.38 99 ASP A N 1
ATOM 753 C CA . ASP A 1 99 ? 5.200 -19.244 -24.249 1.00 90.38 99 ASP A CA 1
ATOM 754 C C . ASP A 1 99 ? 4.165 -19.780 -23.242 1.00 90.38 99 ASP A C 1
ATOM 756 O O . ASP A 1 99 ? 3.808 -19.065 -22.297 1.00 90.38 99 ASP A O 1
ATOM 760 N N . PRO A 1 100 ? 3.681 -21.032 -23.387 1.00 85.81 100 PRO A N 1
ATOM 761 C CA . PRO A 1 100 ? 2.723 -21.619 -22.456 1.00 85.81 100 PRO A CA 1
ATOM 762 C C . PRO A 1 100 ? 3.202 -21.601 -20.999 1.00 85.81 100 PRO A C 1
ATOM 764 O O . PRO A 1 100 ? 2.374 -21.451 -20.101 1.00 85.81 100 PRO A O 1
ATOM 767 N N . LEU A 1 101 ? 4.517 -21.697 -20.755 1.00 87.69 101 LEU A N 1
ATOM 768 C CA . LEU A 1 101 ? 5.094 -21.710 -19.406 1.00 87.69 101 LEU A CA 1
ATOM 769 C C . LEU A 1 101 ? 5.068 -20.330 -18.734 1.00 87.69 101 LEU A C 1
ATOM 771 O O . LEU A 1 101 ? 4.954 -20.247 -17.512 1.00 87.69 101 LEU A O 1
ATOM 775 N N . LEU A 1 102 ? 5.155 -19.252 -19.518 1.00 85.81 102 LEU A N 1
ATOM 776 C CA . LEU A 1 102 ? 5.221 -17.869 -19.027 1.00 85.81 102 LEU A CA 1
ATOM 777 C C . LEU A 1 102 ? 3.907 -17.101 -19.228 1.00 85.81 102 LEU A C 1
ATOM 779 O O . LEU A 1 102 ? 3.767 -15.982 -18.737 1.00 85.81 102 LEU A O 1
ATOM 783 N N . SER A 1 103 ? 2.922 -17.714 -19.888 1.00 80.81 103 SER A N 1
ATOM 784 C CA . SER A 1 103 ? 1.608 -17.124 -20.173 1.00 80.81 103 SER A CA 1
ATOM 785 C C . SER A 1 103 ? 0.896 -16.579 -18.923 1.00 80.81 103 SER A C 1
ATOM 787 O O . SER A 1 103 ? 0.294 -15.506 -18.967 1.00 80.81 103 SER A O 1
ATOM 789 N N . ASN A 1 104 ? 1.047 -17.254 -17.779 1.00 86.31 104 ASN A N 1
ATOM 790 C CA . ASN A 1 104 ? 0.460 -16.840 -16.501 1.00 86.31 104 ASN A CA 1
ATOM 791 C C . ASN A 1 104 ? 1.182 -15.655 -15.837 1.00 86.31 104 ASN A C 1
ATOM 793 O O . ASN A 1 104 ? 0.627 -15.025 -14.946 1.00 86.31 104 ASN A O 1
ATOM 797 N N . ILE A 1 105 ? 2.402 -15.306 -16.248 1.00 87.88 105 ILE A N 1
ATOM 798 C CA . ILE A 1 105 ? 3.117 -14.153 -15.674 1.00 87.88 105 ILE A CA 1
ATOM 799 C C . ILE A 1 105 ? 2.464 -12.840 -16.125 1.00 87.88 105 ILE A C 1
ATOM 801 O O . ILE A 1 105 ? 2.394 -11.873 -15.368 1.00 87.88 105 ILE A O 1
ATOM 805 N N . ALA A 1 106 ? 1.915 -12.815 -17.344 1.00 85.00 106 ALA A N 1
ATOM 806 C CA . ALA A 1 106 ? 1.143 -11.675 -17.828 1.00 85.00 106 ALA A CA 1
ATOM 807 C C . ALA A 1 106 ? -0.068 -11.407 -16.928 1.00 85.00 106 ALA A C 1
ATOM 809 O O . ALA A 1 106 ? -0.344 -10.264 -16.566 1.00 85.00 106 ALA A O 1
ATOM 810 N N . THR A 1 107 ? -0.784 -12.473 -16.560 1.00 86.31 107 THR A N 1
ATOM 811 C CA . THR A 1 107 ? -2.003 -12.368 -15.759 1.00 86.31 107 THR A CA 1
ATOM 812 C C . THR A 1 107 ? -1.695 -11.994 -14.316 1.00 86.31 107 THR A C 1
ATOM 814 O O . THR A 1 107 ? -2.462 -11.232 -13.734 1.00 86.31 107 THR A O 1
ATOM 817 N N . THR A 1 108 ? -0.565 -12.437 -13.753 1.00 88.06 108 THR A N 1
ATOM 818 C CA . THR A 1 108 ? -0.142 -12.025 -12.407 1.00 88.06 108 THR A CA 1
ATOM 819 C C . THR A 1 108 ? 0.327 -10.571 -12.365 1.00 88.06 108 THR A C 1
ATOM 821 O O . THR A 1 108 ? -0.084 -9.841 -11.469 1.00 88.06 108 THR A O 1
ATOM 824 N N . HIS A 1 109 ? 1.121 -10.108 -13.338 1.00 87.69 109 HIS A N 1
ATOM 825 C CA . HIS A 1 109 ? 1.611 -8.722 -13.373 1.00 87.69 109 HIS A CA 1
ATOM 826 C C . HIS A 1 109 ? 0.512 -7.691 -13.664 1.00 87.69 109 HIS A C 1
ATOM 828 O O . HIS A 1 109 ? 0.613 -6.548 -13.226 1.00 87.69 109 HIS A O 1
ATOM 834 N N . LEU A 1 110 ? -0.520 -8.074 -14.423 1.00 88.75 110 LEU A N 1
ATOM 835 C CA . LEU A 1 110 ? -1.622 -7.191 -14.826 1.00 88.75 110 LEU A CA 1
ATOM 836 C C . LEU A 1 110 ? -2.894 -7.400 -13.991 1.00 88.75 110 LEU A C 1
ATOM 838 O O . LEU A 1 110 ? -3.962 -6.890 -14.344 1.00 88.75 110 LEU A O 1
ATOM 842 N N . ARG A 1 111 ? -2.808 -8.161 -12.895 1.00 89.81 111 ARG A N 1
ATOM 843 C CA . ARG A 1 111 ? -3.944 -8.418 -12.012 1.00 89.81 111 ARG A CA 1
ATOM 844 C C . ARG A 1 111 ? -4.397 -7.113 -11.351 1.00 89.81 111 ARG A C 1
ATOM 846 O O . ARG A 1 111 ? -3.623 -6.454 -10.670 1.00 89.81 111 ARG A O 1
ATOM 853 N N . LYS A 1 112 ? -5.676 -6.766 -11.531 1.00 89.50 112 LYS A N 1
ATOM 854 C CA . LYS A 1 112 ? -6.317 -5.603 -10.883 1.00 89.50 112 LYS A CA 1
ATOM 855 C C . LYS A 1 112 ? -7.054 -5.956 -9.592 1.00 89.50 112 LYS A C 1
ATOM 857 O O . LYS A 1 112 ? -7.389 -5.071 -8.815 1.00 89.50 112 LYS A O 1
ATOM 862 N N . THR A 1 113 ? -7.373 -7.232 -9.398 1.00 89.75 113 THR A N 1
ATOM 863 C CA . THR A 1 113 ? -8.116 -7.696 -8.228 1.00 89.75 113 THR A CA 1
ATOM 864 C C . THR A 1 113 ? -7.178 -7.886 -7.047 1.00 89.75 113 THR A C 1
ATOM 866 O O . THR A 1 113 ? -6.090 -8.441 -7.202 1.00 89.75 113 THR A O 1
ATOM 869 N N . LEU A 1 114 ? -7.633 -7.471 -5.866 1.00 87.94 114 LEU A N 1
ATOM 870 C CA . LEU A 1 114 ? -6.997 -7.799 -4.592 1.00 87.94 114 LEU A CA 1
ATOM 871 C C . LEU A 1 114 ? -6.860 -9.321 -4.418 1.00 87.94 114 LEU A C 1
ATOM 873 O O . LEU A 1 114 ? -7.543 -10.110 -5.087 1.00 87.94 114 LEU A O 1
ATOM 877 N N . GLU A 1 115 ? -5.961 -9.741 -3.534 1.00 89.94 115 GLU A N 1
ATOM 878 C CA . GLU A 1 115 ? -5.872 -11.141 -3.127 1.00 89.94 115 GLU A CA 1
ATOM 879 C C . GLU A 1 115 ? -7.128 -11.568 -2.366 1.00 89.94 115 GLU A C 1
ATOM 881 O O . GLU A 1 115 ? -7.788 -10.745 -1.744 1.00 89.94 115 GLU A O 1
ATOM 886 N N . VAL A 1 116 ? -7.472 -12.858 -2.426 1.00 91.06 116 VAL A N 1
ATOM 887 C CA . VAL A 1 116 ? -8.723 -13.369 -1.834 1.00 91.06 116 VAL A CA 1
ATOM 888 C C . VAL A 1 116 ? -8.776 -13.067 -0.335 1.00 91.06 116 VAL A C 1
ATOM 890 O O . VAL A 1 116 ? -9.762 -12.532 0.148 1.00 91.06 116 VAL A O 1
ATOM 893 N N . HIS A 1 117 ? -7.674 -13.306 0.378 1.00 93.00 117 HIS A N 1
ATOM 894 C CA . HIS A 1 117 ? -7.569 -12.988 1.801 1.00 93.00 117 HIS A CA 1
ATOM 895 C C . HIS A 1 117 ? -7.765 -11.491 2.090 1.00 93.00 117 HIS A C 1
ATOM 897 O O . HIS A 1 117 ? -8.425 -11.122 3.059 1.00 93.00 117 HIS A O 1
ATOM 903 N N . ASP A 1 118 ? -7.214 -10.620 1.246 1.00 91.00 118 ASP A N 1
ATOM 904 C CA . ASP A 1 118 ? -7.340 -9.175 1.430 1.00 91.00 118 ASP A CA 1
ATOM 905 C C . ASP A 1 118 ? -8.765 -8.705 1.122 1.00 91.00 118 ASP A C 1
ATOM 907 O O . ASP A 1 118 ? -9.279 -7.821 1.802 1.00 91.00 118 ASP A O 1
ATOM 911 N N . GLN A 1 119 ? -9.437 -9.324 0.146 1.00 90.31 119 GLN A N 1
ATOM 912 C CA . GLN A 1 119 ? -10.859 -9.099 -0.125 1.00 90.31 119 GLN A CA 1
ATOM 913 C C . GLN A 1 119 ? -11.724 -9.516 1.066 1.00 90.31 119 GLN A C 1
ATOM 915 O O . GLN A 1 119 ? -12.578 -8.740 1.495 1.00 90.31 119 GLN A O 1
ATOM 920 N N . ASP A 1 120 ? -11.476 -10.694 1.636 1.00 92.00 120 ASP A N 1
ATOM 921 C CA . ASP A 1 120 ? -12.182 -11.181 2.825 1.00 92.00 120 ASP A CA 1
ATOM 922 C C . ASP A 1 120 ? -11.963 -10.238 4.019 1.00 92.00 120 ASP A C 1
ATOM 924 O O . ASP A 1 120 ? -12.901 -9.884 4.732 1.00 92.00 120 ASP A O 1
ATOM 928 N N . TRP A 1 121 ? -10.734 -9.751 4.211 1.00 92.81 121 TRP A N 1
ATOM 929 C CA . TRP A 1 121 ? -10.430 -8.789 5.268 1.00 92.81 121 TRP A CA 1
ATOM 930 C C . TRP A 1 121 ? -11.126 -7.438 5.053 1.00 92.81 121 TRP A C 1
ATOM 932 O O . TRP A 1 121 ? -11.702 -6.893 5.996 1.00 92.81 121 TRP A O 1
ATOM 942 N N . VAL A 1 122 ? -11.106 -6.891 3.832 1.00 90.81 122 VAL A N 1
ATOM 943 C CA . VAL A 1 122 ? -11.793 -5.627 3.511 1.00 90.81 122 VAL A CA 1
ATOM 944 C C . VAL A 1 122 ? -13.301 -5.769 3.706 1.00 90.81 122 VAL A C 1
ATOM 946 O O . VAL A 1 122 ? -13.916 -4.902 4.323 1.00 90.81 122 VAL A O 1
ATOM 949 N N . THR A 1 123 ? -13.901 -6.859 3.227 1.00 89.56 123 THR A N 1
ATOM 950 C CA . THR A 1 123 ? -15.345 -7.100 3.362 1.00 89.56 123 THR A CA 1
ATOM 951 C C . THR A 1 123 ? -15.764 -7.285 4.818 1.00 89.56 123 THR A C 1
ATOM 953 O O . THR A 1 123 ? -16.749 -6.678 5.224 1.00 89.56 123 THR A O 1
ATOM 956 N N . ASP A 1 124 ? -14.994 -8.004 5.642 1.00 90.62 124 ASP A N 1
ATOM 957 C CA . ASP A 1 124 ? -15.256 -8.116 7.086 1.00 90.62 124 ASP A CA 1
ATOM 958 C C . ASP A 1 124 ? -15.156 -6.752 7.790 1.00 90.62 124 ASP A C 1
ATOM 960 O O . ASP A 1 124 ? -15.982 -6.408 8.639 1.00 90.62 124 ASP A O 1
ATOM 964 N N . ARG A 1 125 ? -14.184 -5.914 7.404 1.00 89.50 125 ARG A N 1
ATOM 965 C CA . ARG A 1 125 ? -14.045 -4.559 7.962 1.00 89.50 125 ARG A CA 1
ATOM 966 C C . ARG A 1 125 ? -15.162 -3.625 7.537 1.00 89.50 125 ARG A C 1
ATOM 968 O O . ARG A 1 125 ? -15.608 -2.841 8.369 1.00 89.50 125 ARG A O 1
ATOM 975 N N . LEU A 1 126 ? -15.619 -3.714 6.295 1.00 87.56 126 LEU A N 1
ATOM 976 C CA . LEU A 1 126 ? -16.751 -2.933 5.809 1.00 87.56 126 LEU A CA 1
ATOM 977 C C . LEU A 1 126 ? -18.073 -3.415 6.412 1.00 87.56 126 LEU A C 1
ATOM 979 O O . LEU A 1 126 ? -18.886 -2.588 6.809 1.00 87.56 126 LEU A O 1
ATOM 983 N N . ALA A 1 127 ? -18.256 -4.725 6.583 1.00 86.38 127 ALA A N 1
ATOM 984 C CA . ALA A 1 127 ? -19.401 -5.277 7.299 1.00 86.38 127 ALA A CA 1
ATOM 985 C C . ALA A 1 127 ? -19.415 -4.796 8.757 1.00 86.38 127 ALA A C 1
ATOM 987 O O . ALA A 1 127 ? -20.451 -4.365 9.253 1.00 86.38 127 ALA A O 1
ATOM 988 N N . LYS A 1 128 ? -18.256 -4.761 9.425 1.00 87.12 128 LYS A N 1
ATOM 989 C CA . LYS A 1 128 ? -18.138 -4.154 10.755 1.00 87.12 128 LYS A CA 1
ATOM 990 C C . LYS A 1 128 ? -18.379 -2.640 10.739 1.00 87.12 128 LYS A C 1
ATOM 992 O O . LYS A 1 128 ? -18.946 -2.108 11.683 1.00 87.12 128 LYS A O 1
ATOM 997 N N . ALA A 1 129 ? -17.947 -1.941 9.690 1.00 84.50 129 ALA A N 1
ATOM 998 C CA . ALA A 1 129 ? -18.192 -0.509 9.536 1.00 84.50 129 ALA A CA 1
ATOM 999 C C . ALA A 1 129 ? -19.679 -0.184 9.371 1.00 84.50 129 ALA A C 1
ATOM 1001 O O . ALA A 1 129 ? -20.147 0.802 9.931 1.00 84.50 129 ALA A O 1
ATOM 1002 N N . SER A 1 130 ? -20.426 -1.058 8.692 1.00 82.75 130 SER A N 1
ATOM 1003 C CA . SER A 1 130 ? -21.876 -0.916 8.531 1.00 82.75 130 SER A CA 1
ATOM 1004 C C . SER A 1 130 ? -22.664 -0.979 9.845 1.00 82.75 130 SER A C 1
ATOM 1006 O O . SER A 1 130 ? -23.813 -0.558 9.881 1.00 82.75 130 SER A O 1
ATOM 1008 N N . GLU A 1 131 ? -22.052 -1.456 10.937 1.00 82.19 131 GLU A N 1
ATOM 1009 C CA . GLU A 1 131 ? -22.652 -1.422 12.280 1.00 82.19 131 GLU A CA 1
ATOM 1010 C C . GLU A 1 131 ? -22.671 -0.007 12.885 1.00 82.19 131 GLU A C 1
ATOM 1012 O O . GLU A 1 131 ? -23.383 0.231 13.853 1.00 82.19 131 GLU A O 1
ATOM 1017 N N . PHE A 1 132 ? -21.865 0.932 12.380 1.00 81.00 132 PHE A N 1
ATOM 1018 C CA . PHE A 1 132 ? -21.752 2.273 12.969 1.00 81.00 132 PHE A CA 1
ATOM 1019 C C . PHE A 1 132 ? -21.788 3.423 11.959 1.00 81.00 132 PHE A C 1
ATOM 1021 O O . PHE A 1 132 ? -21.920 4.570 12.375 1.00 81.00 132 PHE A O 1
ATOM 1028 N N . ALA A 1 133 ? -21.660 3.145 10.662 1.00 80.81 133 ALA A N 1
ATOM 1029 C CA . ALA A 1 133 ? -21.694 4.140 9.597 1.00 80.81 133 ALA A CA 1
ATOM 1030 C C . ALA A 1 133 ? -22.605 3.679 8.457 1.00 80.81 133 ALA A C 1
ATOM 1032 O O . ALA A 1 133 ? -22.667 2.486 8.146 1.00 80.81 133 ALA A O 1
ATOM 1033 N N . HIS A 1 134 ? -23.269 4.627 7.798 1.00 80.19 134 HIS A N 1
ATOM 1034 C CA . HIS A 1 134 ? -24.044 4.338 6.598 1.00 80.19 134 HIS A CA 1
ATOM 1035 C C . HIS A 1 134 ? -23.148 3.791 5.470 1.00 80.19 134 HIS A C 1
ATOM 1037 O O . HIS A 1 134 ? -22.202 4.446 5.024 1.00 80.19 134 HIS A O 1
ATOM 1043 N N . VAL A 1 135 ? -23.462 2.589 4.980 1.00 77.25 135 VAL A N 1
ATOM 1044 C CA . VAL A 1 135 ? -22.811 1.984 3.810 1.00 77.25 135 VAL A CA 1
ATOM 1045 C C . VAL A 1 135 ? -23.799 2.013 2.641 1.00 77.25 135 VAL A C 1
ATOM 1047 O O . VAL A 1 135 ? -24.883 1.446 2.774 1.00 77.25 135 VAL A O 1
ATOM 1050 N N . PRO A 1 136 ? -23.451 2.638 1.499 1.00 82.00 136 PRO A N 1
ATOM 1051 C CA . PRO A 1 136 ? -24.309 2.643 0.320 1.00 82.00 136 PRO A CA 1
ATOM 1052 C C . PRO A 1 136 ? -24.675 1.226 -0.133 1.00 82.00 136 PRO A C 1
ATOM 1054 O O . PRO A 1 136 ? -23.807 0.358 -0.250 1.00 82.00 136 PRO A O 1
ATOM 1057 N N . GLU A 1 137 ? -25.951 1.008 -0.453 1.00 78.25 137 GLU A N 1
ATOM 1058 C CA . GLU A 1 137 ? -26.479 -0.304 -0.860 1.00 78.25 137 GLU A CA 1
ATOM 1059 C C . GLU A 1 137 ? -25.802 -0.839 -2.139 1.00 78.25 137 GLU A C 1
ATOM 1061 O O . GLU A 1 137 ? -25.593 -2.044 -2.289 1.00 78.25 137 GLU A O 1
ATOM 1066 N N . ASP A 1 138 ? -25.331 0.067 -3.005 1.00 83.88 138 ASP A N 1
ATOM 1067 C CA . ASP A 1 138 ? -24.579 -0.234 -4.230 1.00 83.88 138 ASP A CA 1
ATOM 1068 C C . ASP A 1 138 ? -23.290 -1.039 -3.990 1.00 83.88 138 ASP A C 1
ATOM 1070 O O . ASP A 1 138 ? -22.755 -1.650 -4.917 1.00 83.88 138 ASP A O 1
ATOM 1074 N N . TRP A 1 139 ? -22.753 -1.038 -2.765 1.00 81.06 139 TRP A N 1
ATOM 1075 C CA . TRP A 1 139 ? -21.528 -1.772 -2.438 1.00 81.06 139 TRP A CA 1
ATOM 1076 C C . TRP A 1 139 ? -21.780 -3.270 -2.223 1.00 81.06 139 TRP A C 1
ATOM 1078 O O . TRP A 1 139 ? -20.822 -4.044 -2.205 1.00 81.06 139 TRP A O 1
ATOM 1088 N N . GLY A 1 140 ? -23.044 -3.695 -2.094 1.00 79.81 140 GLY A N 1
ATOM 1089 C CA . GLY A 1 140 ? -23.424 -5.105 -1.960 1.00 79.81 140 GLY A CA 1
ATOM 1090 C C . GLY A 1 140 ? -22.925 -5.763 -0.669 1.00 79.81 140 GLY A C 1
ATOM 1091 O O . GLY A 1 140 ? -22.714 -6.975 -0.635 1.00 79.81 140 GLY A O 1
ATOM 1092 N N . ILE A 1 141 ? -22.685 -4.970 0.376 1.00 80.81 141 ILE A N 1
ATOM 1093 C CA . ILE A 1 141 ? -22.175 -5.445 1.663 1.00 80.81 141 ILE A CA 1
ATOM 1094 C C . ILE A 1 141 ? -23.368 -5.619 2.587 1.00 80.81 141 ILE A C 1
ATOM 1096 O O . ILE A 1 141 ? -23.933 -4.643 3.073 1.00 80.81 141 ILE A O 1
ATOM 1100 N N . GLU A 1 142 ? -23.770 -6.868 2.806 1.00 76.94 142 GLU A N 1
ATOM 1101 C CA . GLU A 1 142 ? -24.842 -7.166 3.749 1.00 76.94 142 GLU A CA 1
ATOM 1102 C C . GLU A 1 142 ? -24.373 -6.841 5.177 1.00 76.94 142 GLU A C 1
ATOM 1104 O O . GLU A 1 142 ? -23.326 -7.350 5.602 1.00 76.94 142 GLU A O 1
ATOM 1109 N N . PRO A 1 143 ? -25.125 -6.023 5.940 1.00 73.75 143 PRO A N 1
ATOM 1110 C CA . PRO A 1 143 ? -24.803 -5.753 7.328 1.00 73.75 143 PRO A CA 1
ATOM 1111 C C . PRO A 1 143 ? -24.720 -7.059 8.102 1.00 73.75 143 PRO A C 1
ATOM 1113 O O . PRO A 1 143 ? -25.589 -7.934 7.989 1.00 73.75 143 PRO A O 1
ATOM 1116 N N . ARG A 1 144 ? -23.671 -7.200 8.913 1.00 72.94 144 ARG A N 1
ATOM 1117 C CA . ARG A 1 144 ? -23.538 -8.369 9.771 1.00 72.94 144 ARG A CA 1
ATOM 1118 C C . ARG A 1 144 ? -24.719 -8.363 10.733 1.00 72.94 144 ARG A C 1
ATOM 1120 O O . ARG A 1 144 ? -24.809 -7.499 11.598 1.00 72.94 144 ARG A O 1
ATOM 1127 N N . LYS A 1 145 ? -25.635 -9.327 10.584 1.00 69.25 145 LYS A N 1
ATOM 1128 C CA . LYS A 1 145 ? -26.747 -9.467 11.530 1.00 69.25 145 LYS A CA 1
ATOM 1129 C C . LYS A 1 145 ? -26.152 -9.573 12.935 1.00 69.25 145 LYS A C 1
ATOM 1131 O O . LYS A 1 145 ? -25.256 -10.412 13.118 1.00 69.25 145 LYS A O 1
ATOM 1136 N N . PRO A 1 146 ? -26.598 -8.738 13.893 1.00 67.12 146 PRO A N 1
ATOM 1137 C CA . PRO A 1 146 ? -26.099 -8.807 15.252 1.00 67.12 146 PRO A CA 1
ATOM 1138 C C . PRO A 1 146 ? -26.277 -10.246 15.708 1.00 67.12 146 PRO A C 1
ATOM 1140 O O . PRO A 1 146 ? -27.349 -10.839 15.572 1.00 67.12 146 PRO A O 1
ATOM 1143 N N . LYS A 1 147 ? -25.176 -10.855 16.143 1.00 69.25 147 LYS A N 1
ATOM 1144 C CA . LYS A 1 147 ? -25.226 -12.186 16.724 1.00 69.25 147 LYS A CA 1
ATOM 1145 C C . LYS A 1 147 ? -26.064 -12.013 17.980 1.00 69.25 147 LYS A C 1
ATOM 1147 O O . LYS A 1 147 ? -25.562 -11.409 18.918 1.00 69.25 147 LYS A O 1
ATOM 1152 N N . GLU A 1 148 ? -27.321 -12.452 17.942 1.00 61.31 148 GLU A N 1
ATOM 1153 C CA . GLU A 1 148 ? -28.222 -12.455 19.093 1.00 61.31 148 GLU A CA 1
ATOM 1154 C C . GLU A 1 148 ? -27.506 -13.189 20.232 1.00 61.31 148 GLU A C 1
ATOM 1156 O O . GLU A 1 148 ? -27.495 -14.422 20.315 1.00 61.31 148 GLU A O 1
ATOM 1161 N N . GLU A 1 149 ? -26.809 -12.432 21.078 1.00 56.53 149 GLU A N 1
ATOM 1162 C CA . GLU A 1 149 ? -26.489 -12.886 22.411 1.00 56.53 149 GLU A CA 1
ATOM 1163 C C . GLU A 1 149 ? -27.850 -13.046 23.064 1.00 56.53 149 GLU A C 1
ATOM 1165 O O . GLU A 1 149 ? -28.602 -12.083 23.182 1.00 56.53 149 GLU A O 1
ATOM 1170 N N . LYS A 1 150 ? -28.210 -14.298 23.361 1.00 54.19 150 LYS A N 1
ATOM 1171 C CA . LYS A 1 150 ? -29.381 -14.626 24.164 1.00 54.19 150 LYS A CA 1
ATOM 1172 C C . LYS A 1 150 ? -29.239 -13.881 25.487 1.00 54.19 150 LYS A C 1
ATOM 1174 O O . LYS A 1 150 ? -28.588 -14.379 26.401 1.00 54.19 150 LYS A O 1
ATOM 1179 N N . GLU A 1 151 ? -29.787 -12.677 25.554 1.00 50.44 151 GLU A N 1
ATOM 1180 C CA . GLU A 1 151 ? -30.057 -12.018 26.813 1.00 50.44 151 GLU A CA 1
ATOM 1181 C C . GLU A 1 151 ? -31.117 -12.876 27.503 1.00 50.44 151 GLU A C 1
ATOM 1183 O O . GLU A 1 151 ? -32.215 -13.082 26.984 1.00 50.44 151 GLU A O 1
ATOM 1188 N N . ASP A 1 152 ? -30.726 -13.471 28.629 1.00 46.22 152 ASP A N 1
ATOM 1189 C CA . ASP A 1 152 ? -31.652 -14.072 29.578 1.00 46.22 152 ASP A CA 1
ATOM 1190 C C . ASP A 1 152 ? -32.614 -12.966 30.029 1.00 46.22 152 ASP A C 1
ATOM 1192 O O . ASP A 1 152 ? -32.280 -12.110 30.851 1.00 46.22 152 ASP A O 1
ATOM 1196 N N . ASP A 1 153 ? -33.789 -12.979 29.410 1.00 44.47 153 ASP A N 1
ATOM 1197 C CA . ASP A 1 153 ? -34.913 -12.083 29.627 1.00 44.47 153 ASP A CA 1
ATOM 1198 C C . ASP A 1 153 ? -35.438 -12.254 31.061 1.00 44.47 153 ASP A C 1
ATOM 1200 O O . ASP A 1 153 ? -36.254 -13.128 31.367 1.00 44.47 153 ASP A O 1
ATOM 1204 N N . VAL A 1 154 ? -34.902 -11.452 31.984 1.00 47.97 154 VAL A N 1
ATOM 1205 C CA . VAL A 1 154 ? -35.502 -11.240 33.303 1.00 47.97 154 VAL A CA 1
ATOM 1206 C C . VAL A 1 154 ? -36.490 -10.092 33.153 1.00 47.97 154 VAL A C 1
ATOM 1208 O O . VAL A 1 154 ? -36.165 -8.927 33.378 1.00 47.97 154 VAL A O 1
ATOM 1211 N N . SER A 1 155 ? -37.707 -10.454 32.757 1.00 46.25 155 SER A N 1
ATOM 1212 C CA . SER A 1 155 ? -38.879 -9.587 32.744 1.00 46.25 155 SER A CA 1
ATOM 1213 C C . SER A 1 155 ? -39.215 -9.135 34.175 1.00 46.25 155 SER A C 1
ATOM 1215 O O . SER A 1 155 ? -39.846 -9.879 34.931 1.00 46.25 155 SER A O 1
ATOM 1217 N N . ASP A 1 156 ? -38.789 -7.933 34.568 1.00 46.16 156 ASP A N 1
ATOM 1218 C CA . ASP A 1 156 ? -39.360 -7.224 35.721 1.00 46.16 156 ASP A CA 1
ATOM 1219 C C . ASP A 1 156 ? -40.437 -6.267 35.201 1.00 46.16 156 ASP A C 1
ATOM 1221 O O . ASP A 1 156 ? -40.183 -5.126 34.810 1.00 46.16 156 ASP A O 1
ATOM 1225 N N . ASP A 1 157 ? -41.642 -6.822 35.105 1.00 49.81 157 ASP A N 1
ATOM 1226 C CA . ASP A 1 157 ? -42.859 -6.167 34.652 1.00 49.81 157 ASP A CA 1
ATOM 1227 C C . ASP A 1 157 ? -43.417 -5.316 35.804 1.00 49.81 157 ASP A C 1
ATOM 1229 O O . ASP A 1 157 ? -44.157 -5.787 36.674 1.00 49.81 157 ASP A O 1
ATOM 1233 N N . ARG A 1 158 ? -42.988 -4.052 35.862 1.00 46.69 158 ARG A N 1
ATOM 1234 C CA . ARG A 1 158 ? -43.629 -3.017 36.679 1.00 46.69 158 ARG A CA 1
ATOM 1235 C C . ARG A 1 158 ? -44.054 -1.864 35.789 1.00 46.69 158 ARG A C 1
ATOM 1237 O O . ARG A 1 158 ? -43.280 -0.955 35.495 1.00 46.69 158 ARG A O 1
ATOM 1244 N N . GLU A 1 159 ? -45.312 -1.946 35.378 1.00 51.69 159 GLU A N 1
ATOM 1245 C CA . GLU A 1 159 ? -46.114 -0.828 34.904 1.00 51.69 159 GLU A CA 1
ATOM 1246 C C . GLU A 1 159 ? -46.183 0.229 36.009 1.00 51.69 159 GLU A C 1
ATOM 1248 O O . GLU A 1 159 ? -46.911 0.066 36.982 1.00 51.69 159 GLU A O 1
ATOM 1253 N N . ASP A 1 160 ? -45.410 1.302 35.879 1.00 44.53 160 ASP A N 1
ATOM 1254 C CA . ASP A 1 160 ? -45.783 2.577 36.474 1.00 44.53 160 ASP A CA 1
ATOM 1255 C C . ASP A 1 160 ? -45.079 3.728 35.751 1.00 44.53 160 ASP A C 1
ATOM 1257 O O . ASP A 1 160 ? -43.860 3.731 35.558 1.00 44.53 160 ASP A O 1
ATOM 1261 N N . ASP A 1 161 ? -45.896 4.739 35.453 1.00 44.53 161 ASP A N 1
ATOM 1262 C CA . ASP A 1 161 ? -45.539 6.131 35.179 1.00 44.53 161 ASP A CA 1
ATOM 1263 C C . ASP A 1 161 ? -45.394 6.544 33.696 1.00 44.53 161 ASP A C 1
ATOM 1265 O O . ASP A 1 161 ? -44.403 6.281 33.016 1.00 44.53 161 ASP A O 1
ATOM 1269 N N . MET A 1 162 ? -46.419 7.264 33.223 1.00 47.44 162 MET A N 1
ATOM 1270 C CA . MET A 1 162 ? -46.593 7.882 31.895 1.00 47.44 162 MET A CA 1
ATOM 1271 C C . MET A 1 162 ? -45.744 9.152 31.698 1.00 47.44 162 MET A C 1
ATOM 1273 O O . MET A 1 162 ? -46.105 10.040 30.931 1.00 47.44 162 MET A O 1
ATOM 1277 N N . SER A 1 163 ? -44.612 9.257 32.381 1.00 55.00 163 SER A N 1
ATOM 1278 C CA . SER A 1 163 ? -43.582 10.242 32.065 1.00 55.00 163 SER A CA 1
ATOM 1279 C C . SER A 1 163 ? -42.601 9.578 31.099 1.00 55.00 163 SER A C 1
ATOM 1281 O O . SER A 1 163 ? -42.179 8.445 31.333 1.00 55.00 163 SER A O 1
ATOM 1283 N N . ARG A 1 164 ? -42.269 10.237 29.977 1.00 56.22 164 ARG A N 1
ATOM 1284 C CA . ARG A 1 164 ? -41.298 9.762 28.971 1.00 56.22 164 ARG A CA 1
ATOM 1285 C C . ARG A 1 164 ? -39.900 9.651 29.595 1.00 56.22 164 ARG A C 1
ATOM 1287 O O . ARG A 1 164 ? -39.015 10.459 29.350 1.00 56.22 164 ARG A O 1
ATOM 1294 N N . LYS A 1 165 ? -39.690 8.658 30.457 1.00 58.06 165 LYS A N 1
ATOM 1295 C CA . LYS A 1 165 ? -38.405 8.403 31.099 1.00 58.06 165 LYS A CA 1
ATOM 1296 C C . LYS A 1 165 ? -37.462 7.905 30.021 1.00 58.06 165 LYS A C 1
ATOM 1298 O O . LYS A 1 165 ? -37.698 6.854 29.425 1.00 58.06 165 LYS A O 1
ATOM 1303 N N . VAL A 1 166 ? -36.403 8.674 29.787 1.00 59.53 166 VAL A N 1
ATOM 1304 C CA . VAL A 1 166 ? -35.301 8.329 28.890 1.00 59.53 166 VAL A CA 1
ATOM 1305 C C . VAL A 1 166 ? -34.761 6.958 29.304 1.00 59.53 166 VAL A C 1
ATOM 1307 O O . VAL A 1 166 ? -34.036 6.817 30.291 1.00 59.53 166 VAL A O 1
ATOM 1310 N N . LYS A 1 167 ? -35.165 5.910 28.580 1.00 72.50 167 LYS A N 1
ATOM 1311 C CA . LYS A 1 167 ? -34.662 4.556 28.804 1.00 72.50 167 LYS A CA 1
ATOM 1312 C C . LYS A 1 167 ? -33.287 4.465 28.168 1.00 72.50 167 LYS A C 1
ATOM 1314 O O . LYS A 1 167 ? -33.109 4.735 26.984 1.00 72.50 167 LYS A O 1
ATOM 1319 N N . ARG A 1 168 ? -32.299 4.062 28.964 1.00 68.00 168 ARG A N 1
ATOM 1320 C CA . ARG A 1 168 ? -30.948 3.814 28.468 1.00 68.00 168 ARG A CA 1
ATOM 1321 C C . ARG A 1 168 ? -30.979 2.606 27.532 1.00 68.00 168 ARG A C 1
ATOM 1323 O O . ARG A 1 168 ? -31.058 1.473 28.000 1.00 68.00 168 ARG A O 1
ATOM 1330 N N . VAL A 1 169 ? -30.894 2.849 26.228 1.00 68.56 169 VAL A N 1
ATOM 1331 C CA . VAL A 1 169 ? -30.728 1.788 25.231 1.00 68.56 169 VAL A CA 1
ATOM 1332 C C . VAL A 1 169 ? -29.310 1.228 25.366 1.00 68.56 169 VAL A C 1
ATOM 1334 O O . VAL A 1 169 ? -28.325 1.964 25.285 1.00 68.56 169 VAL A O 1
ATOM 1337 N N . LYS A 1 170 ? -29.199 -0.072 25.644 1.00 66.19 170 LYS A N 1
ATOM 1338 C CA . LYS A 1 170 ? -27.925 -0.798 25.682 1.00 66.19 170 LYS A CA 1
ATOM 1339 C C . LYS A 1 170 ? -27.773 -1.536 24.353 1.00 66.19 170 LYS A C 1
ATOM 1341 O O . LYS A 1 170 ? -28.587 -2.395 24.051 1.00 66.19 170 LYS A O 1
ATOM 1346 N N . GLY A 1 171 ? -26.755 -1.197 23.565 1.00 71.88 171 GLY A N 1
ATOM 1347 C CA . GLY A 1 171 ? -26.482 -1.856 22.285 1.00 71.88 171 GLY A CA 1
ATOM 1348 C C . GLY A 1 171 ? -25.613 -1.013 21.352 1.00 71.88 171 GLY A C 1
ATOM 1349 O O . GLY A 1 171 ? -25.314 0.143 21.655 1.00 71.88 171 GLY A O 1
ATOM 1350 N N . ALA A 1 172 ? -25.196 -1.605 20.230 1.00 64.56 172 ALA A N 1
ATOM 1351 C CA . ALA A 1 172 ? -24.627 -0.863 19.109 1.00 64.56 172 ALA A CA 1
ATOM 1352 C C . ALA A 1 172 ? -25.782 -0.179 18.365 1.00 64.56 172 ALA A C 1
ATOM 1354 O O . ALA A 1 172 ? -26.628 -0.857 17.787 1.00 64.56 172 ALA A O 1
ATOM 1355 N N . LEU A 1 173 ? -25.857 1.147 18.470 1.00 71.00 173 LEU A N 1
ATOM 1356 C CA . LEU A 1 173 ? -26.818 1.962 17.732 1.00 71.00 173 LEU A CA 1
ATOM 1357 C C . LEU A 1 173 ? -26.214 2.315 16.372 1.00 71.00 173 LEU A C 1
ATOM 1359 O O . LEU A 1 173 ? -25.079 2.791 16.313 1.00 71.00 173 LEU A O 1
ATOM 1363 N N . ASN A 1 174 ? -26.983 2.117 15.306 1.00 73.88 174 ASN A N 1
ATOM 1364 C CA . ASN A 1 174 ? -26.593 2.562 13.969 1.00 73.88 174 ASN A CA 1
ATOM 1365 C C . ASN A 1 174 ? -26.724 4.093 13.853 1.00 73.88 174 ASN A C 1
ATOM 1367 O O . ASN A 1 174 ? -27.486 4.709 14.597 1.00 73.88 174 ASN A O 1
ATOM 1371 N N . GLU A 1 175 ? -26.033 4.706 12.888 1.00 72.81 175 GLU A N 1
ATOM 1372 C CA . GLU A 1 175 ? -26.064 6.159 12.636 1.00 72.81 175 GLU A CA 1
ATOM 1373 C C . GLU A 1 175 ? -27.494 6.716 12.528 1.00 72.81 175 GLU A C 1
ATOM 1375 O O . GLU A 1 175 ? -27.819 7.706 13.182 1.00 72.81 175 GLU A O 1
ATOM 1380 N N . ASP A 1 176 ? -28.377 6.019 11.809 1.00 77.12 176 ASP A N 1
ATOM 1381 C CA . ASP A 1 176 ? -29.783 6.414 11.657 1.00 77.12 176 ASP A CA 1
ATOM 1382 C C . ASP A 1 176 ? -30.546 6.396 12.993 1.00 77.12 176 ASP A C 1
ATOM 1384 O O . ASP A 1 176 ? -31.348 7.284 13.274 1.00 77.12 176 ASP A O 1
ATOM 1388 N N . GLN A 1 177 ? -30.258 5.421 13.859 1.00 78.50 177 GLN A N 1
ATOM 1389 C CA . GLN A 1 177 ? -30.878 5.314 15.185 1.00 78.50 177 GLN A CA 1
ATOM 1390 C C . GLN A 1 177 ? -30.336 6.375 16.145 1.00 78.50 177 GLN A C 1
ATOM 1392 O O . GLN A 1 177 ? -31.066 6.883 16.993 1.00 78.50 177 GLN A O 1
ATOM 1397 N N . ILE A 1 178 ? -29.053 6.724 16.015 1.00 79.69 178 ILE A N 1
ATOM 1398 C CA . ILE A 1 178 ? -28.448 7.830 16.758 1.00 79.69 178 ILE A CA 1
ATOM 1399 C C . ILE A 1 178 ? -29.102 9.144 16.321 1.00 79.69 178 ILE A C 1
ATOM 1401 O O . ILE A 1 178 ? -29.503 9.926 17.180 1.00 79.69 178 ILE A O 1
ATOM 1405 N N . ALA A 1 179 ? -29.260 9.374 15.016 1.00 81.50 179 ALA A N 1
ATOM 1406 C CA . ALA A 1 179 ? -29.931 10.558 14.484 1.00 81.50 179 ALA A CA 1
ATOM 1407 C C . ALA A 1 179 ? -31.386 10.664 14.971 1.00 81.50 179 ALA A C 1
ATOM 1409 O O . ALA A 1 179 ? -31.819 11.742 15.378 1.00 81.50 179 ALA A O 1
ATOM 1410 N N . GLU A 1 180 ? -32.116 9.547 15.006 1.00 82.12 180 GLU A N 1
ATOM 1411 C CA . GLU A 1 180 ? -33.474 9.495 15.552 1.00 82.12 180 GLU A CA 1
ATOM 1412 C C . GLU A 1 180 ? -33.507 9.814 17.057 1.00 82.12 180 GLU A C 1
ATOM 1414 O O . GLU A 1 180 ? -34.318 10.634 17.487 1.00 82.12 180 GLU A O 1
ATOM 1419 N N . LEU A 1 181 ? -32.595 9.246 17.856 1.00 81.50 181 LEU A N 1
ATOM 1420 C CA . LEU A 1 181 ? -32.485 9.541 19.291 1.00 81.50 181 LEU A CA 1
ATOM 1421 C C . LEU A 1 181 ? -32.153 11.012 19.566 1.00 81.50 181 LEU A C 1
ATOM 1423 O O . LEU A 1 181 ? -32.693 11.593 20.506 1.00 81.50 181 LEU A O 1
ATOM 1427 N N . TRP A 1 182 ? -31.291 11.630 18.755 1.00 82.38 182 TRP A N 1
ATOM 1428 C CA . TRP A 1 182 ? -31.009 13.064 18.858 1.00 82.38 182 TRP A CA 1
ATOM 1429 C C . TRP A 1 182 ? -32.224 13.918 18.491 1.00 82.38 182 TRP A C 1
ATOM 1431 O O . TRP A 1 182 ? -32.471 14.920 19.159 1.00 82.38 182 TRP A O 1
ATOM 1441 N N . GLY A 1 183 ? -32.999 13.509 17.481 1.00 80.19 183 GLY A N 1
ATOM 1442 C CA . GLY A 1 183 ? -34.260 14.163 17.127 1.00 80.19 183 GLY A CA 1
ATOM 1443 C C . GLY A 1 183 ? -35.279 14.100 18.265 1.00 80.19 183 GLY A C 1
ATOM 1444 O O . GLY A 1 183 ? -35.818 15.125 18.666 1.00 80.19 183 GLY A O 1
ATOM 1445 N N . GLN A 1 184 ? -35.463 12.918 18.857 1.00 80.12 184 GLN A N 1
ATOM 1446 C CA . GLN A 1 184 ? -36.356 12.723 20.005 1.00 80.12 184 GLN A CA 1
ATOM 1447 C C . GLN A 1 184 ? -35.875 13.468 21.261 1.00 80.12 184 GLN A C 1
ATOM 1449 O O . GLN A 1 184 ? -36.688 13.916 22.064 1.00 80.12 184 GLN A O 1
ATOM 1454 N N . GLY A 1 185 ? -34.559 13.616 21.445 1.00 74.31 185 GLY A N 1
ATOM 1455 C CA . GLY A 1 185 ? -33.986 14.350 22.573 1.00 74.31 185 GLY A CA 1
ATOM 1456 C C . GLY A 1 185 ? -34.389 15.826 22.600 1.00 74.31 185 GLY A C 1
ATOM 1457 O O . GLY A 1 185 ? -34.612 16.364 23.681 1.00 74.31 185 GLY A O 1
ATOM 1458 N N . ALA A 1 186 ? -34.530 16.465 21.434 1.00 73.69 186 ALA A N 1
ATOM 1459 C CA . ALA A 1 186 ? -34.999 17.847 21.348 1.00 73.69 186 ALA A CA 1
ATOM 1460 C C . ALA A 1 186 ? -36.447 17.984 21.852 1.00 73.69 186 ALA A C 1
ATOM 1462 O O . ALA A 1 186 ? -36.716 18.837 22.695 1.00 73.69 186 ALA A O 1
ATOM 1463 N N . ASP A 1 187 ? -37.333 17.082 21.421 1.00 73.81 187 ASP A N 1
ATOM 1464 C CA . ASP A 1 187 ? -38.745 17.073 21.823 1.00 73.81 187 ASP A CA 1
ATOM 1465 C C . ASP A 1 187 ? -38.919 16.795 23.328 1.00 73.81 187 ASP A C 1
ATOM 1467 O O . ASP A 1 187 ? -39.780 17.381 23.982 1.00 73.81 187 ASP A O 1
ATOM 1471 N N . ILE A 1 188 ? -38.090 15.910 23.901 1.00 74.75 188 ILE A N 1
ATOM 1472 C CA . ILE A 1 188 ? -38.128 15.582 25.337 1.00 74.75 188 ILE A CA 1
ATOM 1473 C C . ILE A 1 188 ? -37.684 16.780 26.185 1.00 74.75 188 ILE A C 1
ATOM 1475 O O . ILE A 1 188 ? -38.298 17.060 27.213 1.00 74.75 188 ILE A O 1
ATOM 1479 N N . VAL A 1 189 ? -36.634 17.493 25.765 1.00 75.06 189 VAL A N 1
ATOM 1480 C CA . VAL A 1 189 ? -36.154 18.689 26.476 1.00 75.06 189 VAL A CA 1
ATOM 1481 C C . VAL A 1 189 ? -37.186 19.815 26.410 1.00 75.06 189 VAL A C 1
ATOM 1483 O O . VAL A 1 189 ? -37.402 20.487 27.415 1.00 75.06 189 VAL A O 1
ATOM 1486 N N . GLU A 1 190 ? -37.845 20.010 25.265 1.00 72.81 190 GLU A N 1
ATOM 1487 C CA . GLU A 1 190 ? -38.910 21.010 25.117 1.00 72.81 190 GLU A CA 1
ATOM 1488 C C . GLU A 1 190 ? -40.104 20.705 26.041 1.00 72.81 190 GLU A C 1
ATOM 1490 O O . GLU A 1 190 ? -40.552 21.580 26.784 1.00 72.81 190 GLU A O 1
ATOM 1495 N N . GLU A 1 191 ? -40.545 19.446 26.098 1.00 69.56 191 GLU A N 1
ATOM 1496 C CA . GLU A 1 191 ? -41.636 19.003 26.978 1.00 69.56 191 GLU A CA 1
ATOM 1497 C C . GLU A 1 191 ? -41.289 19.132 28.476 1.00 69.56 191 GLU A C 1
ATOM 1499 O O . GLU A 1 191 ? -42.138 19.514 29.290 1.00 69.56 191 GLU A O 1
ATOM 1504 N N . GLU A 1 192 ? -40.040 18.856 28.866 1.00 67.94 192 GLU A N 1
ATOM 1505 C CA . GLU A 1 192 ? -39.586 19.019 30.253 1.00 67.94 192 GLU A CA 1
ATOM 1506 C C . GLU A 1 192 ? -39.462 20.506 30.636 1.00 67.94 192 GLU A C 1
ATOM 1508 O O . GLU A 1 192 ? -39.829 20.900 31.748 1.00 67.94 192 GLU A O 1
ATOM 1513 N N . MET A 1 193 ? -39.028 21.361 29.703 1.00 65.19 193 MET A N 1
ATOM 1514 C CA . MET A 1 193 ? -38.938 22.809 29.908 1.00 65.19 193 MET A CA 1
ATOM 1515 C C . MET A 1 193 ? -40.325 23.450 30.093 1.00 65.19 193 MET A C 1
ATOM 1517 O O . MET A 1 193 ? -40.487 24.315 30.961 1.00 65.19 193 MET A O 1
ATOM 1521 N N . GLU A 1 194 ? -41.345 22.988 29.361 1.00 68.00 194 GLU A N 1
ATOM 1522 C CA . GLU A 1 194 ? -42.742 23.396 29.574 1.00 68.00 194 GLU A CA 1
ATOM 1523 C C . GLU A 1 194 ? -43.266 22.987 30.964 1.00 68.00 194 GLU A C 1
ATOM 1525 O O . GLU A 1 194 ? -43.957 23.769 31.628 1.00 68.00 194 GLU A O 1
ATOM 1530 N N . HIS A 1 195 ? -42.895 21.801 31.455 1.00 62.91 195 HIS A N 1
ATOM 1531 C CA . HIS A 1 195 ? -43.279 21.337 32.793 1.00 62.91 195 HIS A CA 1
ATOM 1532 C C . HIS A 1 195 ? -42.611 22.141 33.922 1.00 62.91 195 HIS A C 1
ATOM 1534 O O . HIS A 1 195 ? -43.268 22.492 34.907 1.00 62.91 195 HIS A O 1
ATOM 1540 N N . VAL A 1 196 ? -41.328 22.492 33.781 1.00 59.84 196 VAL A N 1
ATOM 1541 C CA . VAL A 1 196 ? -40.594 23.295 34.778 1.00 59.84 196 VAL A CA 1
ATOM 1542 C C . VAL A 1 196 ? -41.085 24.749 34.805 1.00 59.84 196 VAL A C 1
ATOM 1544 O O . VAL A 1 196 ? -41.219 25.337 35.885 1.00 59.84 196 VAL A O 1
ATOM 1547 N N . GLY A 1 197 ? -41.436 25.323 33.648 1.00 55.94 197 GLY A N 1
ATOM 1548 C CA . GLY A 1 197 ? -42.047 26.655 33.557 1.00 55.94 197 GLY A CA 1
ATOM 1549 C C . GLY A 1 197 ? -43.426 26.737 34.224 1.00 55.94 197 GLY A C 1
ATOM 1550 O O . GLY A 1 197 ? -43.743 27.723 34.891 1.00 55.94 197 GLY A O 1
ATOM 1551 N N . ALA A 1 198 ? -44.231 25.675 34.131 1.00 52.81 198 ALA A N 1
ATOM 1552 C CA . ALA A 1 198 ? -45.529 25.600 34.802 1.00 52.81 198 ALA A CA 1
ATOM 1553 C C . ALA A 1 198 ? -45.414 25.433 36.331 1.00 52.81 198 ALA A C 1
ATOM 1555 O O . ALA A 1 198 ? -46.272 25.918 37.071 1.00 52.81 198 ALA A O 1
ATOM 1556 N N . GLN A 1 199 ? -44.351 24.789 36.826 1.00 49.47 199 GLN A N 1
ATOM 1557 C CA . GLN A 1 199 ? -44.155 24.541 38.259 1.00 49.47 199 GLN A CA 1
ATOM 1558 C C . GLN A 1 199 ? -43.507 25.724 39.007 1.00 49.47 199 GLN A C 1
ATOM 1560 O O . GLN A 1 199 ? -43.666 25.845 40.221 1.00 49.47 199 GLN A O 1
ATOM 1565 N N . THR A 1 200 ? -42.830 26.630 38.295 1.00 48.06 200 THR A N 1
ATOM 1566 C CA . THR A 1 200 ? -42.189 27.836 38.863 1.00 48.06 200 THR A CA 1
ATOM 1567 C C . THR A 1 200 ? -43.028 29.115 38.719 1.00 48.06 200 THR A C 1
ATOM 1569 O O . THR A 1 200 ? -42.720 30.128 39.341 1.00 48.06 200 THR A O 1
ATOM 1572 N N . GLY A 1 201 ? -44.142 29.072 37.980 1.00 48.00 201 GLY A N 1
ATOM 1573 C CA . GLY A 1 201 ? -44.995 30.232 37.683 1.00 48.00 201 GLY A CA 1
ATOM 1574 C C . GLY A 1 201 ? -46.091 30.586 38.703 1.00 48.00 201 GLY A C 1
ATOM 1575 O O . GLY A 1 201 ? -46.918 31.446 38.412 1.00 48.00 201 GLY A O 1
ATOM 1576 N N . SER A 1 202 ? -46.143 29.959 39.885 1.00 45.50 202 SER A N 1
ATOM 1577 C CA . SER A 1 202 ? -47.160 30.263 40.914 1.00 45.50 202 SER A CA 1
ATOM 1578 C C . SER A 1 202 ? -46.546 30.708 42.249 1.00 45.50 202 SER A C 1
ATOM 1580 O O . SER A 1 202 ? -46.923 30.221 43.315 1.00 45.50 202 SER A O 1
ATOM 1582 N N . GLY A 1 203 ? -45.610 31.655 42.191 1.00 40.50 203 GLY A N 1
ATOM 1583 C CA . GLY A 1 203 ? -45.023 32.332 43.350 1.00 40.50 203 GLY A CA 1
ATOM 1584 C C . GLY A 1 203 ? -44.875 33.827 43.084 1.00 40.50 203 GLY A C 1
ATOM 1585 O O . GLY A 1 203 ? -43.853 34.279 42.595 1.00 40.50 203 GLY A O 1
ATOM 1586 N N . SER A 1 204 ? -45.939 34.573 43.361 1.00 49.72 204 SER A N 1
ATOM 1587 C CA . SER A 1 204 ? -46.029 36.034 43.289 1.00 49.72 204 SER A CA 1
ATOM 1588 C C . SER A 1 204 ? -45.097 36.743 44.288 1.00 49.72 204 SER A C 1
ATOM 1590 O O . SER A 1 204 ? -45.106 36.392 45.465 1.00 49.72 204 SER A O 1
ATOM 1592 N N . GLY A 1 205 ? -44.462 37.837 43.840 1.00 40.38 205 GLY A N 1
ATOM 1593 C CA . GLY A 1 205 ? -43.750 38.845 44.650 1.00 40.38 205 GLY A CA 1
ATOM 1594 C C . GLY A 1 205 ? -42.232 38.641 44.631 1.00 40.38 205 GLY A C 1
ATOM 1595 O O . GLY A 1 205 ? -41.784 37.509 44.683 1.00 40.38 205 GLY A O 1
ATOM 1596 N N . SER A 1 206 ? -41.360 39.638 44.582 1.00 39.78 206 SER A N 1
ATOM 1597 C CA . SER A 1 206 ? -41.433 41.096 44.709 1.00 39.78 206 SER A CA 1
ATOM 1598 C C . SER A 1 206 ? -39.993 41.586 44.469 1.00 39.78 206 SER A C 1
ATOM 1600 O O . SER A 1 206 ? -39.087 40.860 44.861 1.00 39.78 206 SER A O 1
ATOM 1602 N N . GLU A 1 207 ? -39.832 42.776 43.878 1.00 41.25 207 GLU A N 1
ATOM 1603 C CA . GLU A 1 207 ? -38.689 43.715 44.029 1.00 41.25 207 GLU A CA 1
ATOM 1604 C C . GLU A 1 207 ? -37.278 43.205 43.641 1.00 41.25 207 GLU A C 1
ATOM 1606 O O . GLU A 1 207 ? -36.769 42.208 44.130 1.00 41.25 207 GLU A O 1
ATOM 1611 N N . GLU A 1 208 ? -36.674 43.757 42.583 1.00 47.19 208 GLU A N 1
ATOM 1612 C CA . GLU A 1 208 ? -35.723 44.885 42.684 1.00 47.19 208 GLU A CA 1
ATOM 1613 C C . GLU A 1 208 ? -34.696 44.695 43.808 1.00 47.19 208 GLU A C 1
ATOM 1615 O O . GLU A 1 208 ? -35.000 44.981 44.956 1.00 47.19 208 GLU A O 1
ATOM 1620 N N . GLU A 1 209 ? -33.477 44.285 43.450 1.00 39.28 209 GLU A N 1
ATOM 1621 C CA . GLU A 1 209 ? -32.249 44.884 43.985 1.00 39.28 209 GLU A CA 1
ATOM 1622 C C . GLU A 1 209 ? -31.057 44.519 43.081 1.00 39.28 209 GLU A C 1
ATOM 1624 O O . GLU A 1 209 ? -30.731 43.353 42.849 1.00 39.28 209 GLU A O 1
ATOM 1629 N N . GLU A 1 210 ? -30.484 45.569 42.491 1.00 48.12 210 GLU A N 1
ATOM 1630 C CA . GLU A 1 210 ? -29.100 45.635 42.034 1.00 48.12 210 GLU A CA 1
ATOM 1631 C C . GLU A 1 210 ? -28.192 45.374 43.240 1.00 48.12 210 GLU A C 1
ATOM 1633 O O . GLU A 1 210 ? -28.391 46.054 44.234 1.00 48.12 210 GLU A O 1
ATOM 1638 N N . GLU A 1 211 ? -27.188 44.498 43.142 1.00 41.31 211 GLU A N 1
ATOM 1639 C CA . GLU A 1 211 ? -25.861 44.762 43.722 1.00 41.31 211 GLU A CA 1
ATOM 1640 C C . GLU A 1 211 ? -24.771 44.069 42.886 1.00 41.31 211 GLU A C 1
ATOM 1642 O O . GLU A 1 211 ? -24.841 42.882 42.550 1.00 41.31 211 GLU A O 1
ATOM 1647 N N . GLU A 1 212 ? -23.804 44.901 42.497 1.00 47.47 212 GLU A N 1
ATOM 1648 C CA . GLU A 1 212 ? -22.419 44.559 42.192 1.00 47.47 212 GLU A CA 1
ATOM 1649 C C . GLU A 1 212 ? -21.787 43.839 43.390 1.00 47.47 212 GLU A C 1
ATOM 1651 O O . GLU A 1 212 ? -22.073 44.214 44.518 1.00 47.47 212 GLU A O 1
ATOM 1656 N N . ASP A 1 213 ? -20.940 42.839 43.140 1.00 41.81 213 ASP A N 1
ATOM 1657 C CA . ASP A 1 213 ? -19.675 42.579 43.858 1.00 41.81 213 ASP A CA 1
ATOM 1658 C C . ASP A 1 213 ? -19.131 41.229 43.363 1.00 41.81 213 ASP A C 1
ATOM 1660 O O . ASP A 1 213 ? -19.831 40.219 43.304 1.00 41.81 213 ASP A O 1
ATOM 1664 N N . GLU A 1 214 ? -18.021 41.252 42.636 1.00 42.84 214 GLU A N 1
ATOM 1665 C CA . GLU A 1 214 ? -16.634 41.167 43.115 1.00 42.84 214 GLU A CA 1
ATOM 1666 C C . GLU A 1 214 ? -16.090 39.747 42.929 1.00 42.84 214 GLU A C 1
ATOM 1668 O O . GLU A 1 214 ? -16.678 38.736 43.309 1.00 42.84 214 GLU A O 1
ATOM 1673 N N . ASP A 1 215 ? -14.945 39.722 42.255 1.00 49.09 215 ASP A N 1
ATOM 1674 C CA . ASP A 1 215 ? -14.068 38.587 42.045 1.00 49.09 215 ASP A CA 1
ATOM 1675 C C . ASP A 1 215 ? -13.751 37.855 43.358 1.00 49.09 215 ASP A C 1
ATOM 1677 O O . ASP A 1 215 ? -13.151 38.433 44.260 1.00 49.09 215 ASP A O 1
ATOM 1681 N N . GLU A 1 216 ? -13.993 36.544 43.409 1.00 44.94 216 GLU A N 1
ATOM 1682 C CA . GLU A 1 216 ? -13.221 35.660 44.284 1.00 44.94 216 GLU A CA 1
ATOM 1683 C C . GLU A 1 216 ? -12.720 34.433 43.510 1.00 44.94 216 GLU A C 1
ATOM 1685 O O . GLU A 1 216 ? -13.459 33.522 43.126 1.00 44.94 216 GLU A O 1
ATOM 1690 N N . GLU A 1 217 ? -11.404 34.440 43.284 1.00 50.75 217 GLU A N 1
ATOM 1691 C CA . GLU A 1 217 ? -10.575 33.278 42.987 1.00 50.75 217 GLU A CA 1
ATOM 1692 C C . GLU A 1 217 ? -10.874 32.135 43.974 1.00 50.75 217 GLU A C 1
ATOM 1694 O O . GLU A 1 217 ? -10.571 32.235 45.161 1.00 50.75 217 GLU A O 1
ATOM 1699 N N . MET A 1 218 ? -11.374 30.994 43.488 1.00 43.62 218 MET A N 1
ATOM 1700 C CA . MET A 1 218 ? -11.280 29.733 44.233 1.00 43.62 218 MET A CA 1
ATOM 1701 C C . MET A 1 218 ? -10.136 28.878 43.696 1.00 43.62 218 MET A C 1
ATOM 1703 O O . MET A 1 218 ? -10.306 27.981 42.867 1.00 43.62 218 MET A O 1
ATOM 1707 N N . GLU A 1 219 ? -8.950 29.163 44.229 1.00 40.41 219 GLU A N 1
ATOM 1708 C CA . GLU A 1 219 ? -7.828 28.237 44.276 1.00 40.41 219 GLU A CA 1
ATOM 1709 C C . GLU A 1 219 ? -8.063 27.191 45.383 1.00 40.41 219 GLU A C 1
ATOM 1711 O O . GLU A 1 219 ? -8.078 27.499 46.571 1.00 40.41 219 GLU A O 1
ATOM 1716 N N . GLY A 1 220 ? -8.178 25.926 44.968 1.00 45.94 220 GLY A N 1
ATOM 1717 C CA . GLY A 1 220 ? -7.808 24.757 45.766 1.00 45.94 220 GLY A CA 1
ATOM 1718 C C . GLY A 1 220 ? -8.866 24.187 46.716 1.00 45.94 220 GLY A C 1
ATOM 1719 O O . GLY A 1 220 ? -9.395 24.859 47.590 1.00 45.94 220 GLY A O 1
ATOM 1720 N N . THR A 1 221 ? -9.084 22.872 46.643 1.00 38.16 221 THR A N 1
ATOM 1721 C CA . THR A 1 221 ? -8.714 21.970 47.751 1.00 38.16 221 THR A CA 1
ATOM 1722 C C . THR A 1 221 ? -8.965 20.505 47.404 1.00 38.16 221 THR A C 1
ATOM 1724 O O . THR A 1 221 ? -10.030 20.097 46.944 1.00 38.16 221 THR A O 1
ATOM 1727 N N . ASP A 1 222 ? -7.931 19.712 47.672 1.00 45.16 222 ASP A N 1
ATOM 1728 C CA . ASP A 1 222 ? -7.942 18.263 47.778 1.00 45.16 222 ASP A CA 1
ATOM 1729 C C . ASP A 1 222 ? -9.103 17.734 48.633 1.00 45.16 222 ASP A C 1
ATOM 1731 O O . ASP A 1 222 ? -9.251 18.097 49.801 1.00 45.16 222 ASP A O 1
ATOM 1735 N N . VAL A 1 223 ? -9.834 16.751 48.104 1.00 41.81 223 VAL A N 1
ATOM 1736 C CA . VAL A 1 223 ? -10.691 15.873 48.909 1.00 41.81 223 VAL A CA 1
ATOM 1737 C C . VAL A 1 223 ? -10.066 14.484 48.959 1.00 41.81 223 VAL A C 1
ATOM 1739 O O . VAL A 1 223 ? -10.219 13.652 48.066 1.00 41.81 223 VAL A O 1
ATOM 1742 N N . LYS A 1 224 ? -9.364 14.228 50.067 1.00 46.81 224 LYS A N 1
ATOM 1743 C CA . LYS A 1 224 ? -9.161 12.882 50.610 1.00 46.81 224 LYS A CA 1
ATOM 1744 C C . LYS A 1 224 ? -10.452 12.443 51.301 1.00 46.81 224 LYS A C 1
ATOM 1746 O O . LYS A 1 224 ? -10.880 13.079 52.258 1.00 46.81 224 LYS A O 1
ATOM 1751 N N . GLY A 1 225 ? -11.005 11.314 50.873 1.00 37.00 225 GLY A N 1
ATOM 1752 C CA . GLY A 1 225 ? -12.125 10.648 51.534 1.00 37.00 225 GLY A CA 1
ATOM 1753 C C . GLY A 1 225 ? -12.094 9.149 51.269 1.00 37.00 225 GLY A C 1
ATOM 1754 O O . GLY A 1 225 ? -12.717 8.665 50.333 1.00 37.00 225 GLY A O 1
ATOM 1755 N N . ASP A 1 226 ? -11.326 8.436 52.089 1.00 38.41 226 ASP A N 1
ATOM 1756 C CA . ASP A 1 226 ? -11.280 6.977 52.180 1.00 38.41 226 ASP A CA 1
ATOM 1757 C C . ASP A 1 226 ? -12.630 6.443 52.699 1.00 38.41 226 ASP A C 1
ATOM 1759 O O . ASP A 1 226 ? -13.130 6.895 53.732 1.00 38.41 226 ASP A O 1
ATOM 1763 N N . THR A 1 227 ? -13.213 5.436 52.048 1.00 39.78 227 THR A N 1
ATOM 1764 C CA . THR A 1 227 ? -14.063 4.464 52.755 1.00 39.78 227 THR A CA 1
ATOM 1765 C C . THR A 1 227 ? -13.948 3.098 52.099 1.00 39.78 227 THR A C 1
ATOM 1767 O O . THR A 1 227 ? -14.312 2.861 50.950 1.00 39.78 227 THR A O 1
ATOM 1770 N N . SER A 1 228 ? -13.376 2.197 52.880 1.00 37.47 228 SER A N 1
ATOM 1771 C CA . SER A 1 228 ? -13.031 0.829 52.566 1.00 37.47 228 SER A CA 1
ATOM 1772 C C . SER A 1 228 ? -14.250 -0.094 52.637 1.00 37.47 228 SER A C 1
ATOM 1774 O O . SER A 1 228 ? -14.944 -0.158 53.648 1.00 37.47 228 SER A O 1
ATOM 1776 N N . VAL A 1 229 ? -14.450 -0.913 51.599 1.00 40.88 229 VAL A N 1
ATOM 1777 C CA . VAL A 1 229 ? -15.099 -2.224 51.742 1.00 40.88 229 VAL A CA 1
ATOM 1778 C C . VAL A 1 229 ? -14.201 -3.269 51.096 1.00 40.88 229 VAL A C 1
ATOM 1780 O O . VAL A 1 229 ? -13.899 -3.246 49.904 1.00 40.88 229 VAL A O 1
ATOM 1783 N N . ALA A 1 230 ? -13.731 -4.171 51.947 1.00 42.16 230 ALA A N 1
ATOM 1784 C CA . ALA A 1 230 ? -12.776 -5.212 51.646 1.00 42.16 230 ALA A CA 1
ATOM 1785 C C . ALA A 1 230 ? -13.309 -6.227 50.623 1.00 42.16 230 ALA A C 1
ATOM 1787 O O . ALA A 1 230 ? -14.322 -6.892 50.844 1.00 42.16 230 ALA A O 1
ATOM 1788 N N . LYS A 1 231 ? -12.537 -6.459 49.559 1.00 42.19 231 LYS A N 1
ATOM 1789 C CA . LYS A 1 231 ? -12.494 -7.758 48.881 1.00 42.19 231 LYS A CA 1
ATOM 1790 C C . LYS A 1 231 ? -11.052 -8.053 48.487 1.00 42.19 231 LYS A C 1
ATOM 1792 O O . LYS A 1 231 ? -10.523 -7.519 47.519 1.00 42.19 231 LYS A O 1
ATOM 1797 N N . ALA A 1 232 ? -10.407 -8.877 49.305 1.00 42.94 232 ALA A N 1
ATOM 1798 C CA . ALA A 1 232 ? -9.034 -9.310 49.127 1.00 42.94 232 ALA A CA 1
ATOM 1799 C C . ALA A 1 232 ? -8.858 -10.045 47.786 1.00 42.94 232 ALA A C 1
ATOM 1801 O O . ALA A 1 232 ? -9.309 -11.177 47.613 1.00 42.94 232 ALA A O 1
ATOM 1802 N N . LYS A 1 233 ? -8.158 -9.403 46.852 1.00 43.44 233 LYS A N 1
ATOM 1803 C CA . LYS A 1 233 ? -7.366 -10.063 45.813 1.00 43.44 233 LYS A CA 1
ATOM 1804 C C . LYS A 1 233 ? -5.981 -9.434 45.860 1.00 43.44 233 LYS A C 1
ATOM 1806 O O . LYS A 1 233 ? -5.850 -8.216 45.845 1.00 43.44 233 LYS A O 1
ATOM 1811 N N . SER A 1 234 ? -4.967 -10.275 46.006 1.00 42.09 234 SER A N 1
ATOM 1812 C CA . SER A 1 234 ? -3.560 -9.910 46.132 1.00 42.09 234 SER A CA 1
ATOM 1813 C C . SER A 1 234 ? -3.099 -9.049 44.954 1.00 42.09 234 SER A C 1
ATOM 1815 O O . SER A 1 234 ? -2.826 -9.568 43.870 1.00 42.09 234 SER A O 1
ATOM 1817 N N . VAL A 1 235 ? -3.003 -7.739 45.169 1.00 40.16 235 VAL A N 1
ATOM 1818 C CA . VAL A 1 235 ? -2.300 -6.832 44.264 1.00 40.16 235 VAL A CA 1
ATOM 1819 C C . VAL A 1 235 ? -0.819 -6.964 44.588 1.00 40.16 235 VAL A C 1
ATOM 1821 O O . VAL A 1 235 ? -0.360 -6.569 45.658 1.00 40.16 235 VAL A O 1
ATOM 1824 N N . VAL A 1 236 ? -0.079 -7.579 43.670 1.00 47.56 236 VAL A N 1
ATOM 1825 C CA . VAL A 1 236 ? 1.380 -7.483 43.617 1.00 47.56 236 VAL A CA 1
ATOM 1826 C C . VAL A 1 236 ? 1.699 -5.992 43.546 1.00 47.56 236 VAL A C 1
ATOM 1828 O O . VAL A 1 236 ? 1.353 -5.343 42.561 1.00 47.56 236 VAL A O 1
ATOM 1831 N N . ALA A 1 237 ? 2.283 -5.442 44.612 1.00 47.84 237 ALA A N 1
ATOM 1832 C CA . ALA A 1 237 ? 2.723 -4.056 44.656 1.00 47.84 237 ALA A CA 1
ATOM 1833 C C . ALA A 1 237 ? 3.741 -3.842 43.530 1.00 47.84 237 ALA A C 1
ATOM 1835 O O . ALA A 1 237 ? 4.893 -4.265 43.628 1.00 47.84 237 ALA A O 1
ATOM 1836 N N . GLN A 1 238 ? 3.295 -3.246 42.426 1.00 54.75 238 GLN A N 1
ATOM 1837 C CA . GLN A 1 238 ? 4.209 -2.796 41.392 1.00 54.75 238 GLN A CA 1
ATOM 1838 C C . GLN A 1 238 ? 5.040 -1.653 41.986 1.00 54.75 238 GLN A C 1
ATOM 1840 O O . GLN A 1 238 ? 4.464 -0.738 42.581 1.00 54.75 238 GLN A O 1
ATOM 1845 N N . PRO A 1 239 ? 6.376 -1.684 41.870 1.00 55.12 239 PRO A N 1
ATOM 1846 C CA . PRO A 1 239 ? 7.195 -0.559 42.281 1.00 55.12 239 PRO A CA 1
ATOM 1847 C C . PRO A 1 239 ? 6.862 0.633 41.377 1.00 55.12 239 PRO A C 1
ATOM 1849 O O . PRO A 1 239 ? 7.209 0.650 40.197 1.00 55.12 239 PRO A O 1
ATOM 1852 N N . LEU A 1 240 ? 6.151 1.616 41.932 1.00 62.69 240 LEU A N 1
ATOM 1853 C CA . LEU A 1 240 ? 5.907 2.909 41.299 1.00 62.69 240 LEU A CA 1
ATOM 1854 C C . LEU A 1 240 ? 7.261 3.604 41.116 1.00 62.69 240 LEU A C 1
ATOM 1856 O O . LEU A 1 240 ? 7.839 4.119 42.072 1.00 62.69 240 LEU A O 1
ATOM 1860 N N . MET A 1 241 ? 7.800 3.573 39.897 1.00 70.00 241 MET A N 1
ATOM 1861 C CA . MET A 1 241 ? 8.969 4.380 39.560 1.00 70.00 241 MET A CA 1
ATOM 1862 C C . MET A 1 241 ? 8.558 5.856 39.442 1.00 70.00 241 MET A C 1
ATOM 1864 O O . MET A 1 241 ? 7.500 6.140 38.877 1.00 70.00 241 MET A O 1
ATOM 1868 N N . PRO A 1 242 ? 9.381 6.804 39.924 1.00 80.62 242 PRO A N 1
ATOM 1869 C CA . PRO A 1 242 ? 9.137 8.229 39.728 1.00 80.62 242 PRO A CA 1
ATOM 1870 C C . PRO A 1 242 ? 9.031 8.579 38.237 1.00 80.62 242 PRO A C 1
ATOM 1872 O O . PRO A 1 242 ? 9.814 8.087 37.420 1.00 80.62 242 PRO A O 1
ATOM 1875 N N . LEU A 1 243 ? 8.091 9.460 37.888 1.00 71.25 243 LEU A N 1
ATOM 1876 C CA . LEU A 1 243 ? 7.795 9.886 36.510 1.00 71.25 243 LEU A CA 1
ATOM 1877 C C . LEU A 1 243 ? 9.029 10.399 35.749 1.00 71.25 243 LEU A C 1
ATOM 1879 O O . LEU A 1 243 ? 9.176 10.133 34.557 1.00 71.25 243 LEU A O 1
ATOM 1883 N N . GLU A 1 244 ? 9.960 11.056 36.440 1.00 75.56 244 GLU A N 1
ATOM 1884 C CA . GLU A 1 244 ? 11.220 11.527 35.853 1.00 75.56 244 GLU A CA 1
ATOM 1885 C C . GLU A 1 244 ? 12.094 10.384 35.318 1.00 75.56 244 GLU A C 1
ATOM 1887 O O . GLU A 1 244 ? 12.732 10.518 34.271 1.00 75.56 244 GLU A O 1
ATOM 1892 N N . VAL A 1 245 ? 12.099 9.233 35.997 1.00 76.31 245 VAL A N 1
ATOM 1893 C CA . VAL A 1 245 ? 12.864 8.046 35.583 1.00 76.31 245 VAL A CA 1
ATOM 1894 C C . VAL A 1 245 ? 12.234 7.418 34.343 1.00 76.31 245 VAL A C 1
ATOM 1896 O O . VAL A 1 245 ? 12.944 7.011 33.425 1.00 76.31 245 VAL A O 1
ATOM 1899 N N . LEU A 1 246 ? 10.902 7.407 34.283 1.00 74.62 246 LEU A N 1
ATOM 1900 C CA . LEU A 1 246 ? 10.127 6.915 33.145 1.00 74.62 246 LEU A CA 1
ATOM 1901 C C . LEU A 1 246 ? 10.371 7.777 31.897 1.00 74.62 246 LEU A C 1
ATOM 1903 O O . LEU A 1 246 ? 10.660 7.251 30.823 1.00 74.62 246 LEU A O 1
ATOM 1907 N N . HIS A 1 247 ? 10.368 9.101 32.061 1.00 75.25 247 HIS A N 1
ATOM 1908 C CA . HIS A 1 247 ? 10.637 10.040 30.974 1.00 75.25 247 HIS A CA 1
ATOM 1909 C C . HIS A 1 247 ? 12.087 9.939 30.468 1.00 75.25 247 HIS A C 1
ATOM 1911 O O . HIS A 1 247 ? 12.340 9.911 29.263 1.00 75.25 247 HIS A O 1
ATOM 1917 N N . LYS A 1 248 ? 13.054 9.788 31.382 1.00 74.44 248 LYS A N 1
ATOM 1918 C CA . LYS A 1 248 ? 14.470 9.611 31.027 1.00 74.44 248 LYS A CA 1
ATOM 1919 C C . LYS A 1 248 ? 14.742 8.264 30.348 1.00 74.44 248 LYS A C 1
ATOM 1921 O O . LYS A 1 248 ? 15.547 8.209 29.419 1.00 74.44 248 LYS A O 1
ATOM 1926 N N . PHE A 1 249 ? 14.046 7.201 30.753 1.00 78.94 249 PHE A N 1
ATOM 1927 C CA . PHE A 1 249 ? 14.104 5.899 30.089 1.00 78.94 249 PHE A CA 1
ATOM 1928 C C . PHE A 1 249 ? 13.532 5.964 28.667 1.00 78.94 249 PHE A C 1
ATOM 1930 O O . PHE A 1 249 ? 14.174 5.483 27.736 1.00 78.94 249 PHE A O 1
ATOM 1937 N N . MET A 1 250 ? 12.385 6.625 28.477 1.00 76.50 250 MET A N 1
ATOM 1938 C CA . MET A 1 250 ? 11.783 6.808 27.151 1.00 76.50 250 MET A CA 1
ATOM 1939 C C . MET A 1 250 ? 12.650 7.648 26.205 1.00 76.50 250 MET A C 1
ATOM 1941 O O . MET A 1 250 ? 12.671 7.374 25.009 1.00 76.50 250 MET A O 1
ATOM 1945 N N . MET A 1 251 ? 13.378 8.645 26.719 1.00 75.44 251 MET A N 1
ATOM 1946 C CA . MET A 1 251 ? 14.233 9.497 25.885 1.00 75.44 251 MET A CA 1
ATOM 1947 C C . MET A 1 251 ? 15.622 8.913 25.594 1.00 75.44 251 MET A C 1
ATOM 1949 O O . MET A 1 251 ? 16.160 9.161 24.519 1.00 75.44 251 MET A O 1
ATOM 1953 N N . VAL A 1 252 ? 16.233 8.178 26.532 1.00 76.69 252 VAL A N 1
ATOM 1954 C CA . VAL A 1 252 ? 17.665 7.807 26.447 1.00 76.69 252 VAL A CA 1
ATOM 1955 C C . VAL A 1 252 ? 17.889 6.290 26.367 1.00 76.69 252 VAL A C 1
ATOM 1957 O O . VAL A 1 252 ? 18.979 5.850 26.014 1.00 76.69 252 VAL A O 1
ATOM 1960 N N . GLY A 1 253 ? 16.881 5.466 26.675 1.00 64.31 253 GLY A N 1
ATOM 1961 C CA . GLY A 1 253 ? 16.986 4.000 26.637 1.00 64.31 253 GLY A CA 1
ATOM 1962 C C . GLY A 1 253 ? 17.935 3.391 27.679 1.00 64.31 253 GLY A C 1
ATOM 1963 O O . GLY A 1 253 ? 18.255 2.207 27.602 1.00 64.31 253 GLY A O 1
ATOM 1964 N N . ALA A 1 254 ? 18.406 4.176 28.653 1.00 56.31 254 ALA A N 1
ATOM 1965 C CA . ALA A 1 254 ? 19.351 3.724 29.668 1.00 56.31 254 ALA A CA 1
ATOM 1966 C C . ALA A 1 254 ? 18.620 3.221 30.923 1.00 56.31 254 ALA A C 1
ATOM 1968 O O . ALA A 1 254 ? 17.894 3.972 31.577 1.00 56.31 254 ALA A O 1
ATOM 1969 N N . VAL A 1 255 ? 18.836 1.951 31.275 1.00 63.91 255 VAL A N 1
ATOM 1970 C CA . VAL A 1 255 ? 18.411 1.371 32.557 1.00 63.91 255 VAL A CA 1
ATOM 1971 C C . VAL A 1 255 ? 19.342 1.897 33.651 1.00 63.91 255 VAL A C 1
ATOM 1973 O O . VAL A 1 255 ? 20.558 1.750 33.555 1.00 63.91 255 VAL A O 1
ATOM 1976 N N . VAL A 1 256 ? 18.783 2.529 34.684 1.00 59.28 256 VAL A N 1
ATOM 1977 C CA . VAL A 1 256 ? 19.548 2.974 35.857 1.00 59.28 256 VAL A CA 1
ATOM 1978 C C . VAL A 1 256 ? 19.949 1.737 36.663 1.00 59.28 256 VAL A C 1
ATOM 1980 O O . VAL A 1 256 ? 19.103 1.101 37.289 1.00 59.28 256 VAL A O 1
ATOM 1983 N N . GLU A 1 257 ? 21.232 1.371 36.642 1.00 57.59 257 GLU A N 1
ATOM 1984 C CA . GLU A 1 257 ? 21.767 0.359 37.555 1.00 57.59 257 GLU A CA 1
ATOM 1985 C C . GLU A 1 257 ? 21.708 0.888 38.993 1.00 57.59 257 GLU A C 1
ATOM 1987 O O . GLU A 1 257 ? 22.274 1.933 39.319 1.00 57.59 257 GLU A O 1
ATOM 1992 N N . VAL A 1 25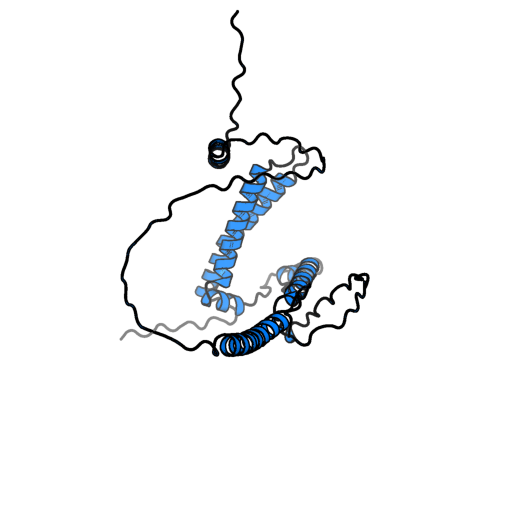8 ? 21.010 0.160 39.866 1.00 65.88 258 VAL A N 1
ATOM 1993 C CA . VAL A 1 258 ? 21.001 0.432 41.306 1.00 65.88 258 VAL A CA 1
ATOM 1994 C C . VAL A 1 258 ? 22.428 0.223 41.833 1.00 65.88 258 VAL A C 1
ATOM 1996 O O . VAL A 1 258 ? 22.953 -0.888 41.695 1.00 65.88 258 VAL A O 1
ATOM 1999 N N . PRO A 1 259 ? 23.079 1.235 42.438 1.00 53.19 259 PRO A N 1
ATOM 2000 C CA . PRO A 1 259 ? 24.437 1.085 42.942 1.00 53.19 259 PRO A CA 1
ATOM 2001 C C . PRO A 1 259 ? 24.463 0.019 44.041 1.00 53.19 259 PRO A C 1
ATOM 2003 O O . PRO A 1 259 ? 23.823 0.153 45.086 1.00 53.19 259 PRO A O 1
ATOM 2006 N N . ARG A 1 260 ? 25.200 -1.072 43.799 1.00 58.31 260 ARG A N 1
ATOM 2007 C CA . ARG A 1 260 ? 25.448 -2.109 44.804 1.00 58.31 260 ARG A CA 1
ATOM 2008 C C . ARG A 1 260 ? 26.331 -1.522 45.900 1.00 58.31 260 ARG A C 1
ATOM 2010 O O . ARG A 1 260 ? 27.488 -1.193 45.661 1.00 58.31 260 ARG A O 1
ATOM 2017 N N . PHE A 1 261 ? 25.774 -1.411 47.100 1.00 58.97 261 PHE A N 1
ATOM 2018 C CA . PHE A 1 261 ? 26.504 -1.017 48.297 1.00 58.97 261 PHE A CA 1
ATOM 2019 C C . PHE A 1 261 ? 27.559 -2.087 48.609 1.00 58.97 261 PHE A C 1
ATOM 2021 O O . PHE A 1 261 ? 27.221 -3.220 48.954 1.00 58.97 261 PHE A O 1
ATOM 2028 N N . GLN A 1 262 ? 28.835 -1.750 48.437 1.00 58.50 262 GLN A N 1
ATOM 2029 C CA . GLN A 1 262 ? 29.952 -2.616 48.795 1.00 58.50 262 GLN A CA 1
ATOM 2030 C C . GLN A 1 262 ? 30.405 -2.211 50.207 1.00 58.50 262 GLN A C 1
ATOM 2032 O O . GLN A 1 262 ? 30.813 -1.062 50.388 1.00 58.50 262 GLN A O 1
ATOM 2037 N N . PRO A 1 263 ? 30.267 -3.075 51.231 1.00 55.28 263 PRO A N 1
ATOM 2038 C CA . PRO A 1 263 ? 30.680 -2.714 52.580 1.00 55.28 263 PRO A CA 1
ATOM 2039 C C . PRO A 1 263 ? 32.209 -2.547 52.650 1.00 55.28 263 PRO A C 1
ATOM 2041 O O . PRO A 1 263 ? 32.928 -3.257 51.939 1.00 55.28 263 PRO A O 1
ATOM 2044 N N . PRO A 1 264 ? 32.706 -1.611 53.479 1.00 62.53 264 PRO A N 1
ATOM 2045 C CA . PRO A 1 264 ? 34.136 -1.368 53.629 1.00 62.53 264 PRO A CA 1
ATOM 2046 C C . PRO A 1 264 ? 34.842 -2.574 54.264 1.00 62.53 264 PRO A C 1
ATOM 2048 O O . PRO A 1 264 ? 34.257 -3.273 55.094 1.00 62.53 264 PRO A O 1
ATOM 2051 N N . ALA A 1 265 ? 36.082 -2.798 53.820 1.00 61.72 265 ALA A N 1
ATOM 2052 C CA . ALA A 1 265 ? 36.971 -3.884 54.237 1.00 61.72 265 ALA A CA 1
ATOM 2053 C C . ALA A 1 265 ? 37.468 -3.745 55.683 1.00 61.72 265 ALA A C 1
ATOM 2055 O O . ALA A 1 265 ? 37.656 -2.591 56.135 1.00 61.72 265 ALA A O 1
#

Organism: NCBI:txid147558

Foldseek 3Di:
DDDDPDDDPPDVPDDDPVLVVLVVQLVVLVVVLVVLVVVVCVQCPDPPDHDDPVVVVVSVVVNVVSVVVNVCSCPVDPVSVVSVVPDQDDDDPPPPCVDPVCVCVRCVVRPPDDDPVVVVVVLVVVLVVQLAEDDDVVVVRDRDDPPPPPDPDPDPDDDDDPQPPPDDDPDRAYPVRVVVVVVVVVVNVVVVVVVVCVVPPPDDDDDDDDDDDDDDDDDDDDDDDDDDDDDDDDDPPDPDDPPVQVVCCVVPVDDDDDDDDDDDD

InterPro domains:
  IPR019364 Mediator complex, subunit Med8, fungi/metazoa [PF10232] (21-233)

Sequence (265 aa):
MNQPQNQVSAMAGQLGPVEISALNALRSKLLPLVYQLSNMQNEMANPVKPPDWPSIQRSTASVNTLITSIQTLLTDDPETTKIFASLHPYPISPYPTSDPLLSNIATTHLRKTLEVHDQDWVTDRLAKASEFAHVPEDWGIEPRKPKEEKEDDVSDDREDDMSRKVKRVKGALNEDQIAELWGQGADIVEEEMEHVGAQTGSGSGSEEEEEEDEDEEMEGTDVKGDTSVAKAKSVVAQPLMPLEVLHKFMMVGAVVEVPRFQPPA

pLDDT: mean 73.61, std 19.37, range [37.0, 97.5]